Protein AF-A0A7T5UVY7-F1 (afdb_monomer)

pLDDT: mean 74.21, std 14.21, range [32.62, 92.88]

Solvent-accessible surface area (backbone atoms only — not comparable to full-atom values): 11156 Å² total; per-residue (Å²): 135,84,80,78,78,70,84,76,51,70,67,52,52,55,31,31,48,32,21,41,49,15,51,48,30,38,50,51,28,50,52,49,38,50,61,60,43,40,72,59,53,50,53,54,5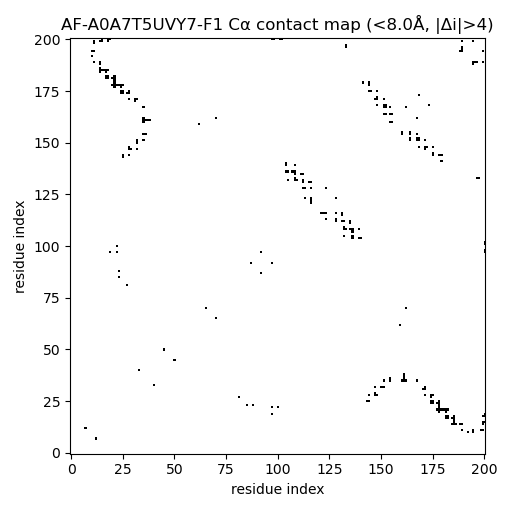0,45,68,76,50,74,72,82,88,71,88,81,76,90,67,89,67,72,78,80,74,69,51,72,66,56,52,49,49,53,48,51,50,49,51,49,51,52,49,49,51,48,52,48,43,74,75,60,56,52,69,63,56,50,48,49,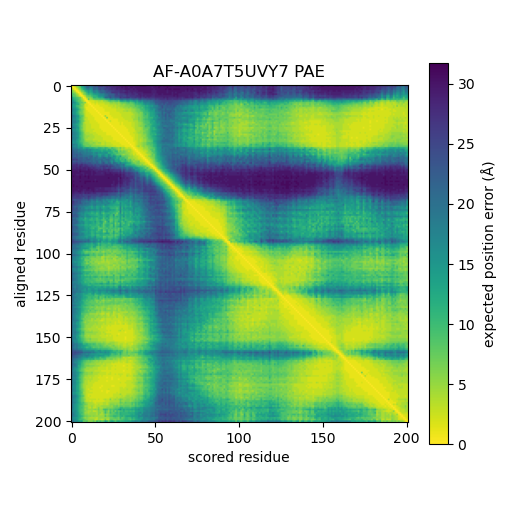55,30,48,52,45,49,51,50,14,62,64,46,34,64,56,51,39,58,74,66,72,50,82,93,38,77,70,54,50,56,50,47,28,52,52,41,36,52,49,52,55,49,50,62,39,47,52,35,35,52,51,27,59,49,46,65,75,45,94,76,60,82,57,60,53,69,57,39,38,54,54,31,47,49,33,38,52,50,18,52,50,25,39,49,50,20,56,50,45,26,63,76,69,70,49,60,74,88,74,57,73

Foldseek 3Di:
DDPPDDDDDPLLVVLQVLLLQLVLLLVLLVVLLCVFCVVVVVVVVCVVPPDDDDDDDPDPDPQPPCPPVNLVVVVVVSVVVSVVSVVCCVVPVDVVVSVVVVVVLLVVLLVCLVVVCVVVVHDDDPVVSLVSSLVSSVVVSLCSLVVSLVSLCCSVVDPRGPHDSVSSNCSSVVSSVSSVVSNVSSVVSCVVVVPRSVSHD

Secondary structure (DSSP, 8-state):
---------HHHHHHHHHHHHHHHHHHHHHHHHHHHTHHHHHHHHHHHSPPPP--------------HHHHHHHHHHHHHHHHHHHHHHHHH--HHHHHHHHHHHHHHHHHHHHHHHHHTT----HHHHHHHHHHHHHHHHHHHHHHHHHHHHHGGG-SS-SS-HHHHHHHHHHHHHHHHHHHHHHHHHHHHTT--GGG--

Nearest PDB structures (foldseek):
  7b5c-assembly1_A  TM=3.414E-01  e=2.042E+00  Mus musculus

Radius of gyration: 21.51 Å; Cα contacts (8 Å, |Δi|>4): 145; chains: 1; bounding box: 49×38×64 Å

Structure (mmCIF, N/CA/C/O backbone):
data_AF-A0A7T5UVY7-F1
#
_entry.id   AF-A0A7T5UVY7-F1
#
loop_
_atom_site.group_PDB
_atom_site.id
_atom_site.type_symbol
_atom_site.label_atom_id
_atom_site.label_alt_id
_atom_site.label_comp_id
_atom_site.label_asym_id
_atom_site.label_entity_id
_atom_site.label_seq_id
_atom_site.pdbx_PDB_ins_code
_atom_site.Cartn_x
_atom_site.Cartn_y
_atom_site.Cartn_z
_atom_site.occupancy
_atom_site.B_iso_or_equiv
_atom_site.auth_seq_id
_atom_site.auth_comp_id
_atom_site.auth_asym_id
_atom_site.auth_atom_id
_atom_site.pdbx_PDB_model_num
ATOM 1 N N . MET A 1 1 ? -29.154 13.918 10.798 1.00 33.97 1 MET A N 1
ATOM 2 C CA . MET A 1 1 ? -28.194 13.987 11.922 1.00 33.97 1 MET A CA 1
ATOM 3 C C . MET A 1 1 ? -26.867 14.456 11.357 1.00 33.97 1 MET A C 1
ATOM 5 O O . MET A 1 1 ? -26.104 13.640 10.854 1.00 33.97 1 MET A O 1
ATOM 9 N N . ASP A 1 2 ? -26.636 15.766 11.375 1.00 32.62 2 ASP A N 1
ATOM 10 C CA . ASP A 1 2 ? -25.363 16.358 10.970 1.00 32.62 2 ASP A CA 1
ATOM 11 C C . ASP A 1 2 ? -24.267 15.958 11.959 1.00 32.62 2 ASP A C 1
ATOM 13 O O . ASP A 1 2 ? -24.271 16.362 13.124 1.00 32.62 2 ASP A O 1
ATOM 17 N N . GLN A 1 3 ? -23.322 15.131 11.506 1.00 34.12 3 GLN A N 1
ATOM 18 C CA . GLN A 1 3 ? -22.078 14.917 12.234 1.00 34.12 3 GLN A CA 1
ATOM 19 C C . GLN A 1 3 ? -21.227 16.179 12.104 1.00 34.12 3 GLN A C 1
ATOM 21 O O . GLN A 1 3 ? -20.473 16.350 11.148 1.00 34.12 3 GLN A O 1
ATOM 26 N N . LYS A 1 4 ? -21.356 17.062 13.095 1.00 32.84 4 LYS A N 1
ATOM 27 C CA . LYS A 1 4 ? -20.453 18.185 13.344 1.00 32.84 4 LYS A CA 1
ATOM 28 C C . LYS A 1 4 ? -19.023 17.638 13.434 1.00 32.84 4 LYS A C 1
ATOM 30 O O . LYS A 1 4 ? -18.655 17.000 14.417 1.00 32.84 4 LYS A O 1
ATOM 35 N N . THR A 1 5 ? -18.235 17.827 12.379 1.00 41.41 5 THR A N 1
ATOM 36 C CA . THR A 1 5 ? -16.813 17.474 12.354 1.00 41.41 5 THR A CA 1
ATOM 37 C C . THR A 1 5 ? -16.083 18.361 13.357 1.00 41.41 5 THR A C 1
ATOM 39 O O . THR A 1 5 ? -15.905 19.551 13.100 1.00 41.41 5 THR A O 1
ATOM 42 N N . GLU A 1 6 ? -15.692 17.809 14.508 1.00 48.62 6 GLU A N 1
ATOM 43 C CA . GLU A 1 6 ? -14.778 18.492 15.428 1.00 48.62 6 GLU A CA 1
ATOM 44 C C . GLU A 1 6 ? -13.511 18.937 14.676 1.00 48.62 6 GLU A C 1
ATOM 46 O O . GLU A 1 6 ? -13.034 18.211 13.790 1.00 48.62 6 GLU A O 1
ATOM 51 N N . PRO A 1 7 ? -12.945 20.114 15.006 1.00 45.53 7 PRO A N 1
ATOM 52 C CA . PRO A 1 7 ? -11.684 20.550 14.431 1.00 45.53 7 PRO A CA 1
ATOM 53 C C . PRO A 1 7 ? -10.620 19.510 14.775 1.00 45.53 7 PRO A C 1
ATOM 55 O O . PRO A 1 7 ? -10.292 19.272 15.938 1.00 45.53 7 PRO A O 1
ATOM 58 N N . ARG A 1 8 ? -10.111 18.833 13.744 1.00 60.34 8 ARG A N 1
ATOM 59 C CA . ARG A 1 8 ? -9.121 17.773 13.920 1.00 60.34 8 ARG A CA 1
ATOM 60 C C . ARG A 1 8 ? -7.890 18.322 14.619 1.00 60.34 8 ARG A C 1
ATOM 62 O O . ARG A 1 8 ? -7.245 19.246 14.129 1.00 60.34 8 ARG A O 1
ATOM 69 N N . SER A 1 9 ? -7.537 17.690 15.733 1.00 73.81 9 SER A N 1
ATOM 70 C CA . SER A 1 9 ? -6.278 17.939 16.422 1.00 73.81 9 SER A CA 1
ATOM 71 C C . SER A 1 9 ? -5.105 17.787 15.450 1.00 73.81 9 SER A C 1
ATOM 73 O O . SER A 1 9 ? -5.068 16.843 14.654 1.00 73.81 9 SER A O 1
ATOM 75 N N . LYS A 1 10 ? -4.111 18.681 15.547 1.00 77.19 10 LYS A N 1
ATOM 76 C CA . LYS A 1 10 ? -2.851 18.595 14.785 1.00 77.19 10 LYS A CA 1
ATOM 77 C C . LYS A 1 10 ? -2.218 17.198 14.896 1.00 77.19 10 LYS A C 1
ATOM 79 O O . LYS A 1 10 ? -1.669 16.695 13.924 1.00 77.19 10 LYS A O 1
ATOM 84 N N . LYS A 1 11 ? -2.392 16.527 16.042 1.00 79.94 11 LYS A N 1
ATOM 85 C CA . LYS A 1 11 ? -1.955 15.143 16.299 1.00 79.94 11 LYS A CA 1
ATOM 86 C C . LYS A 1 11 ? -2.582 14.141 15.326 1.00 79.94 11 LYS A C 1
ATOM 88 O O . LYS A 1 11 ? -1.884 13.330 14.725 1.00 79.94 11 LYS A O 1
ATOM 93 N N . THR A 1 12 ? -3.896 14.237 15.132 1.00 78.75 12 THR A N 1
ATOM 94 C CA . THR A 1 12 ? -4.640 13.396 14.192 1.00 78.75 12 THR A CA 1
ATOM 95 C C . THR A 1 12 ? -4.215 13.673 12.760 1.00 78.75 12 THR A C 1
ATOM 97 O O . THR A 1 12 ? -4.131 12.732 11.987 1.00 78.75 12 THR A O 1
ATOM 100 N N . ALA A 1 13 ? -3.914 14.927 12.403 1.00 79.31 13 ALA A N 1
ATOM 101 C CA . ALA A 1 13 ? -3.428 15.280 11.068 1.00 79.31 13 ALA A CA 1
ATOM 102 C C . ALA A 1 13 ? -2.062 14.647 10.752 1.00 79.31 13 ALA A C 1
ATOM 104 O O . ALA A 1 13 ? -1.896 14.109 9.661 1.00 79.31 13 ALA A O 1
ATOM 105 N N . VAL A 1 14 ? -1.131 14.639 11.712 1.00 80.81 14 VAL A N 1
ATOM 106 C CA . VAL A 1 14 ? 0.190 14.012 11.544 1.00 80.81 14 VAL A CA 1
ATOM 107 C C . VAL A 1 14 ? 0.067 12.502 11.349 1.00 80.81 14 VAL A C 1
ATOM 109 O O . VAL A 1 14 ? 0.576 11.990 10.362 1.00 80.81 14 VAL A O 1
ATOM 112 N N . ALA A 1 15 ? -0.664 11.782 12.209 1.00 84.38 15 ALA A N 1
ATOM 113 C CA . ALA A 1 15 ? -0.852 10.332 12.038 1.00 84.38 15 ALA A CA 1
ATOM 114 C C . ALA A 1 15 ? -1.480 9.991 10.670 1.00 84.38 15 ALA A C 1
ATOM 116 O O . ALA A 1 15 ? -1.094 9.045 9.989 1.00 84.38 15 ALA A O 1
ATOM 117 N N . ASN A 1 16 ? -2.419 10.825 10.240 1.00 82.62 16 ASN A N 1
ATOM 118 C CA . ASN A 1 16 ? -3.115 10.715 8.969 1.00 82.62 16 ASN A CA 1
ATOM 119 C C . ASN A 1 16 ? -2.256 11.050 7.744 1.00 82.62 16 ASN A C 1
ATOM 121 O O . ASN A 1 16 ? -2.542 10.557 6.654 1.00 82.62 16 ASN A O 1
ATOM 125 N N . PHE A 1 17 ? -1.211 11.857 7.895 1.00 83.25 17 PHE A N 1
ATOM 126 C CA . PHE A 1 17 ? -0.240 12.086 6.830 1.00 83.25 17 PHE A CA 1
ATOM 127 C C . PHE A 1 17 ? 0.494 10.785 6.480 1.00 83.25 17 PHE A C 1
ATOM 129 O O . PHE A 1 17 ? 0.500 10.391 5.317 1.00 83.25 17 PHE A O 1
ATOM 136 N N . PHE A 1 18 ? 0.985 10.055 7.488 1.00 85.62 18 PHE A N 1
ATOM 137 C CA . PHE A 1 18 ? 1.609 8.737 7.301 1.00 85.62 18 PHE A CA 1
ATOM 138 C C . PHE A 1 18 ? 0.634 7.717 6.692 1.00 85.62 18 PHE A C 1
ATOM 140 O O . PHE A 1 18 ? 1.004 6.982 5.782 1.00 85.62 18 PHE A O 1
ATOM 147 N N . GLY A 1 19 ? -0.641 7.732 7.100 1.00 82.81 19 GLY A N 1
ATOM 148 C CA . GLY A 1 19 ? -1.676 6.920 6.445 1.00 82.81 19 GLY A CA 1
ATOM 149 C C . GLY A 1 19 ? -1.834 7.243 4.955 1.00 82.81 19 GLY A C 1
ATOM 150 O O . GLY A 1 19 ? -1.868 6.342 4.119 1.00 82.81 19 GLY A O 1
ATOM 151 N N . GLY A 1 20 ? -1.842 8.533 4.604 1.00 81.94 20 GLY A N 1
ATOM 152 C CA . GLY A 1 20 ? -1.855 9.000 3.215 1.00 81.94 20 GLY A CA 1
ATOM 153 C C . GLY A 1 20 ? -0.645 8.523 2.405 1.00 81.94 20 GLY A C 1
ATOM 154 O O . GLY A 1 20 ? -0.815 8.074 1.272 1.00 81.94 20 GLY A O 1
ATOM 155 N N . LEU A 1 21 ? 0.554 8.547 2.997 1.00 82.69 21 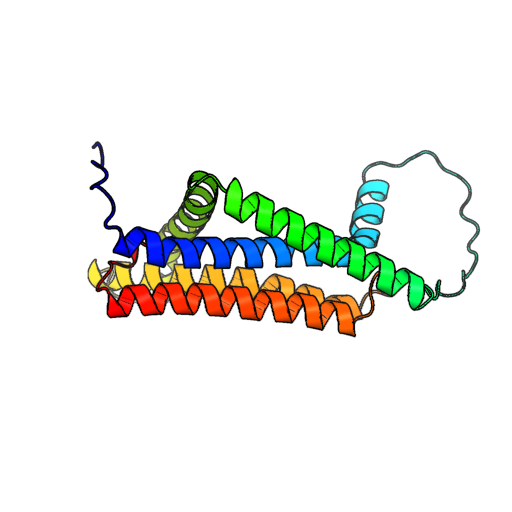LEU A N 1
ATOM 156 C CA . LEU A 1 21 ? 1.765 7.998 2.377 1.00 82.69 21 LEU A CA 1
ATOM 157 C C . LEU A 1 21 ? 1.660 6.487 2.163 1.00 82.69 21 LEU A C 1
ATOM 159 O O . LEU A 1 21 ? 2.003 6.001 1.089 1.00 82.69 21 LEU A O 1
ATOM 163 N N . GLY A 1 22 ? 1.133 5.748 3.141 1.00 85.88 22 GLY A N 1
ATOM 164 C CA . GLY A 1 22 ? 0.886 4.311 3.010 1.00 85.88 22 GLY A CA 1
ATOM 165 C C . GLY A 1 22 ? -0.007 3.986 1.810 1.00 85.88 22 GLY A C 1
ATOM 166 O O . GLY A 1 22 ? 0.336 3.114 1.006 1.00 85.88 22 GLY A O 1
ATOM 167 N N . TYR A 1 23 ? -1.100 4.738 1.631 1.00 84.62 23 TYR A N 1
ATOM 168 C CA . TYR A 1 23 ? -1.974 4.603 0.461 1.00 84.62 23 TYR A CA 1
ATOM 169 C C . TYR A 1 23 ? -1.297 4.995 -0.850 1.00 84.62 23 TYR A C 1
ATOM 171 O O . TYR A 1 23 ? -1.548 4.352 -1.864 1.00 84.62 23 TYR A O 1
ATOM 179 N N . LEU A 1 24 ? -0.450 6.025 -0.848 1.00 83.25 24 LEU A N 1
ATOM 180 C CA . LEU A 1 24 ? 0.308 6.424 -2.031 1.00 83.25 24 LEU A CA 1
ATOM 181 C C . LEU A 1 24 ? 1.251 5.308 -2.486 1.00 83.25 24 LEU A C 1
ATOM 183 O O . LEU A 1 24 ? 1.222 4.930 -3.653 1.00 83.25 24 LEU A O 1
ATOM 187 N N . PHE A 1 25 ? 2.038 4.735 -1.573 1.00 86.12 25 PHE A N 1
ATOM 188 C CA . PHE A 1 25 ? 2.909 3.610 -1.913 1.00 86.12 25 PHE A CA 1
ATOM 189 C C . PHE A 1 25 ? 2.106 2.395 -2.376 1.00 86.12 25 PHE A C 1
ATOM 191 O O . PHE A 1 25 ? 2.472 1.786 -3.373 1.00 86.12 25 PHE A O 1
ATOM 198 N N . CYS A 1 26 ? 0.968 2.105 -1.739 1.00 88.12 26 CYS A N 1
ATOM 199 C CA . CYS A 1 26 ? 0.062 1.052 -2.196 1.00 88.12 26 CYS A CA 1
ATOM 200 C C . CYS A 1 26 ? -0.446 1.316 -3.625 1.00 88.12 26 CYS A C 1
ATOM 202 O O . CYS A 1 26 ? -0.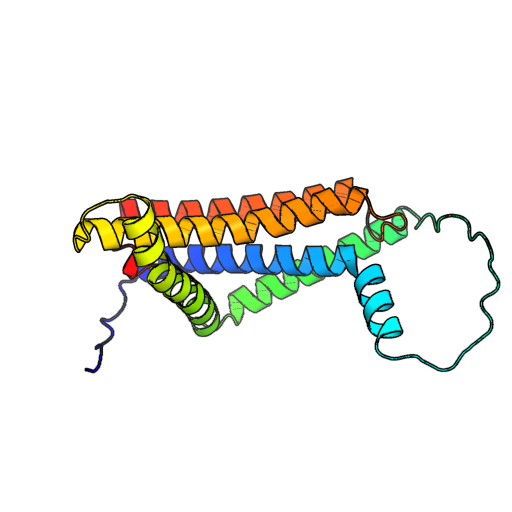403 0.430 -4.474 1.00 88.12 26 CYS A O 1
ATOM 204 N N . PHE A 1 27 ? -0.850 2.547 -3.941 1.00 85.12 27 PHE A N 1
ATOM 205 C CA . PHE A 1 27 ? -1.242 2.928 -5.299 1.00 85.12 27 PHE A CA 1
ATOM 206 C C . PHE A 1 27 ? -0.092 2.753 -6.306 1.00 85.12 27 PHE A C 1
ATOM 208 O O . PHE A 1 27 ? -0.302 2.202 -7.385 1.00 85.12 27 PHE A O 1
ATOM 215 N N . LEU A 1 28 ? 1.131 3.151 -5.942 1.00 84.44 28 LEU A N 1
ATOM 216 C CA . LEU A 1 28 ? 2.320 2.944 -6.774 1.00 84.44 28 LEU A CA 1
ATOM 217 C C . LEU A 1 28 ? 2.635 1.456 -6.984 1.00 84.44 28 LEU A C 1
ATOM 219 O O . LEU A 1 28 ? 3.089 1.097 -8.067 1.00 84.44 28 LEU A O 1
ATOM 223 N N . GLN A 1 29 ? 2.357 0.582 -6.009 1.00 89.12 29 GLN A N 1
ATOM 224 C CA . GLN A 1 29 ? 2.469 -0.870 -6.200 1.00 89.12 29 GLN A CA 1
ATOM 225 C C . GLN A 1 29 ? 1.496 -1.369 -7.272 1.00 89.12 29 GLN A C 1
ATOM 227 O O . GLN A 1 29 ? 1.886 -2.142 -8.143 1.00 89.12 29 GLN A O 1
ATOM 232 N N . TRP A 1 30 ? 0.240 -0.921 -7.236 1.00 88.06 30 TRP A N 1
ATOM 233 C CA . TRP A 1 30 ? -0.746 -1.282 -8.257 1.00 88.06 30 TRP A CA 1
ATOM 234 C C . TRP A 1 30 ? -0.355 -0.754 -9.638 1.00 88.06 30 TRP A C 1
ATOM 236 O O . TRP A 1 30 ? -0.449 -1.486 -10.620 1.00 88.06 30 TRP A O 1
ATOM 246 N N . PHE A 1 31 ? 0.156 0.476 -9.710 1.00 84.81 31 PHE A N 1
ATOM 247 C CA . PHE A 1 31 ? 0.697 1.032 -10.949 1.00 84.81 31 PHE A CA 1
ATOM 248 C C . PHE A 1 31 ? 1.877 0.206 -11.481 1.00 84.81 31 PHE A C 1
ATOM 250 O O . PHE A 1 31 ? 1.935 -0.093 -12.672 1.00 84.81 31 PHE A O 1
ATOM 257 N N . TRP A 1 32 ? 2.783 -0.219 -10.596 1.00 87.88 32 TRP A N 1
ATOM 258 C CA . TRP A 1 32 ? 3.912 -1.077 -10.954 1.00 87.88 32 TRP A CA 1
ATOM 259 C C . TRP A 1 32 ? 3.457 -2.410 -11.545 1.00 87.88 32 TRP A C 1
ATOM 261 O O . TRP A 1 32 ? 3.953 -2.820 -12.589 1.00 87.88 32 TRP A O 1
ATOM 271 N N . VAL A 1 33 ? 2.462 -3.059 -10.937 1.00 86.69 33 VAL A N 1
ATOM 272 C CA . VAL A 1 33 ? 1.895 -4.302 -11.477 1.00 86.69 33 VAL A CA 1
ATOM 273 C C . VAL A 1 33 ? 1.279 -4.081 -12.855 1.00 86.69 33 VAL A C 1
ATOM 275 O O . VAL A 1 33 ? 1.534 -4.869 -13.758 1.00 86.69 33 VAL A O 1
ATOM 278 N N . VAL A 1 34 ? 0.523 -3.002 -13.063 1.00 83.12 34 VAL A N 1
ATOM 279 C CA . VAL A 1 34 ? -0.025 -2.694 -14.395 1.00 83.12 34 VAL A CA 1
ATOM 280 C C . VAL A 1 34 ? 1.091 -2.545 -15.433 1.00 83.12 34 VAL A C 1
ATOM 282 O O . VAL A 1 34 ? 0.950 -3.054 -16.542 1.00 83.12 34 VAL A O 1
ATOM 285 N N . ALA A 1 35 ? 2.212 -1.914 -15.073 1.00 80.88 35 ALA A N 1
ATOM 286 C CA . ALA A 1 35 ? 3.368 -1.793 -15.958 1.00 80.88 35 ALA A CA 1
ATOM 287 C C . ALA A 1 35 ? 4.010 -3.157 -16.279 1.00 80.88 35 ALA A C 1
ATOM 289 O O . ALA A 1 35 ? 4.314 -3.426 -17.440 1.00 80.88 35 ALA A O 1
ATOM 290 N N . LEU A 1 36 ? 4.159 -4.042 -15.285 1.00 82.06 36 LEU A N 1
ATOM 291 C CA . LEU A 1 36 ? 4.717 -5.387 -15.487 1.00 82.06 36 LEU A CA 1
ATOM 292 C C . LEU A 1 36 ? 3.877 -6.224 -16.462 1.00 82.06 36 LEU A C 1
ATOM 294 O O . LEU A 1 36 ? 4.428 -6.907 -17.322 1.00 82.06 36 LEU A O 1
ATOM 298 N N . TYR A 1 37 ? 2.550 -6.133 -16.362 1.00 80.38 37 TYR A N 1
ATOM 299 C CA . TYR A 1 37 ? 1.608 -6.911 -17.172 1.00 80.38 37 TYR A CA 1
ATOM 300 C C . TYR A 1 37 ? 1.093 -6.153 -18.405 1.00 80.38 37 TYR A C 1
ATOM 302 O O . TYR A 1 37 ? 0.129 -6.587 -19.036 1.00 80.38 37 TYR A O 1
ATOM 310 N N . PHE A 1 38 ? 1.708 -5.027 -18.776 1.00 76.44 38 PHE A N 1
ATOM 311 C CA . PHE A 1 38 ? 1.191 -4.156 -19.832 1.00 76.44 38 PHE A CA 1
ATOM 312 C C . PHE A 1 38 ? 1.033 -4.867 -21.188 1.00 76.44 38 PHE A C 1
ATOM 314 O O . PHE A 1 38 ? 0.031 -4.655 -21.867 1.00 76.44 38 PHE A O 1
ATOM 321 N N . SER A 1 39 ? 1.954 -5.768 -21.551 1.00 66.81 39 SER A N 1
ATOM 322 C CA . SER A 1 39 ? 1.864 -6.592 -22.771 1.00 66.81 39 SER A CA 1
ATOM 323 C C . SER A 1 39 ? 0.637 -7.514 -22.774 1.00 66.81 39 SER A C 1
ATOM 325 O O . SER A 1 39 ? -0.057 -7.642 -23.785 1.00 66.81 39 SER A O 1
ATOM 327 N N . VAL A 1 40 ? 0.309 -8.104 -21.622 1.00 69.50 40 VAL A N 1
ATOM 328 C CA . VAL A 1 40 ? -0.893 -8.930 -21.435 1.00 69.50 40 VAL A CA 1
ATOM 329 C C . VAL A 1 40 ? -2.149 -8.065 -21.525 1.00 69.50 40 VAL A C 1
ATOM 331 O O . VAL A 1 40 ? -3.101 -8.426 -22.213 1.00 69.50 40 VAL A O 1
ATOM 334 N N . VAL A 1 41 ? -2.141 -6.891 -20.889 1.00 66.50 41 VAL A N 1
ATOM 335 C CA . VAL A 1 41 ? -3.261 -5.939 -20.940 1.00 66.50 41 VAL A CA 1
ATOM 336 C C . VAL A 1 41 ? -3.531 -5.483 -22.378 1.00 66.50 41 VAL A C 1
ATOM 338 O O . VAL A 1 41 ? -4.684 -5.486 -22.801 1.00 66.50 41 VAL A O 1
ATOM 341 N N . GLN A 1 42 ? -2.492 -5.160 -23.156 1.00 64.19 42 GLN A N 1
ATOM 342 C CA . GLN A 1 42 ? -2.633 -4.820 -24.577 1.00 6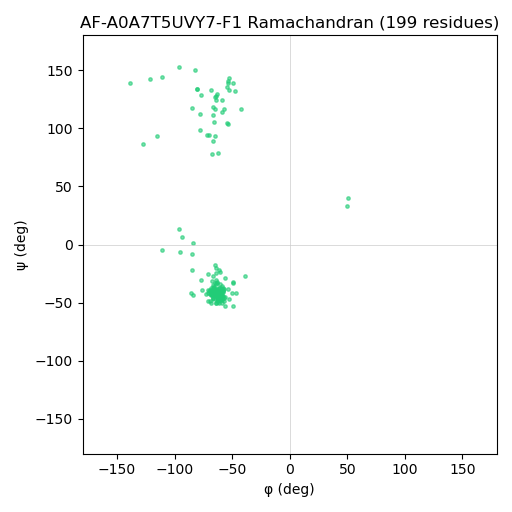4.19 42 GLN A CA 1
ATOM 343 C C . GLN A 1 42 ? -3.224 -5.975 -25.391 1.00 64.19 42 GLN A C 1
ATOM 345 O O . GLN A 1 42 ? -4.137 -5.754 -26.183 1.00 64.19 42 GLN A O 1
ATOM 350 N N . SER A 1 43 ? -2.756 -7.202 -25.158 1.00 62.44 43 SER A N 1
ATOM 351 C CA . SER A 1 43 ? -3.238 -8.392 -25.871 1.00 62.44 43 SER A CA 1
ATOM 352 C C . SER A 1 43 ? -4.722 -8.669 -25.599 1.00 62.44 43 SER A C 1
ATOM 354 O O . SER A 1 43 ? -5.473 -8.986 -26.517 1.00 62.44 43 SER A O 1
ATOM 356 N N . VAL A 1 44 ? -5.180 -8.476 -24.357 1.00 64.56 44 VAL A N 1
ATOM 357 C CA . VAL A 1 44 ? -6.601 -8.610 -23.990 1.00 64.56 44 VAL A CA 1
ATOM 358 C C . VAL A 1 44 ? -7.448 -7.495 -24.610 1.00 64.56 44 VAL A C 1
ATOM 360 O O . VAL A 1 44 ? -8.551 -7.757 -25.082 1.00 64.56 44 VAL A O 1
ATOM 363 N N . ILE A 1 45 ? -6.948 -6.258 -24.653 1.00 60.78 45 ILE A N 1
ATOM 364 C CA . ILE A 1 45 ? -7.667 -5.137 -25.278 1.00 60.78 45 ILE A CA 1
ATOM 365 C C . ILE A 1 45 ? -7.822 -5.361 -26.788 1.00 60.78 45 ILE A C 1
ATOM 367 O O . ILE A 1 45 ? -8.914 -5.161 -27.315 1.00 60.78 45 ILE A O 1
ATOM 371 N N . LEU A 1 46 ? -6.771 -5.825 -27.470 1.00 59.62 46 LEU A N 1
ATOM 372 C CA . LEU A 1 46 ? -6.810 -6.142 -28.903 1.00 59.62 46 LEU A CA 1
ATOM 373 C C . LEU A 1 46 ? -7.707 -7.349 -29.215 1.00 59.62 46 LEU A C 1
ATOM 375 O O . LEU A 1 46 ? -8.343 -7.382 -30.262 1.00 59.62 46 LEU A O 1
ATOM 379 N N . PHE A 1 47 ? -7.819 -8.310 -28.296 1.00 60.69 47 PHE A N 1
ATOM 380 C CA . PHE A 1 47 ? -8.777 -9.411 -28.416 1.00 60.69 47 PHE A CA 1
ATOM 381 C C . PHE A 1 47 ? -10.238 -8.935 -28.314 1.00 60.69 47 PHE A C 1
ATOM 383 O O . PHE A 1 47 ? -11.118 -9.472 -28.982 1.00 60.69 47 PHE A O 1
ATOM 390 N N . VAL A 1 48 ? -10.508 -7.914 -27.494 1.00 64.56 48 VAL A N 1
ATOM 391 C CA . VAL A 1 48 ? -11.860 -7.357 -27.295 1.00 64.56 48 VAL A CA 1
ATOM 392 C C . VAL A 1 48 ? -12.224 -6.309 -28.361 1.00 64.56 48 VAL A C 1
ATOM 394 O O . VAL A 1 48 ? -13.406 -6.088 -28.620 1.00 64.56 48 VAL A O 1
ATOM 397 N N . ALA A 1 49 ? -11.236 -5.697 -29.018 1.00 55.69 49 ALA A N 1
ATOM 398 C CA . ALA A 1 49 ? -11.411 -4.769 -30.133 1.00 55.69 49 ALA A CA 1
ATOM 399 C C . ALA A 1 49 ? -10.541 -5.207 -31.327 1.00 55.69 49 ALA A C 1
ATOM 401 O O . ALA A 1 49 ? -9.410 -4.731 -31.458 1.00 55.69 49 ALA A O 1
ATOM 402 N N . PRO A 1 50 ? -11.042 -6.105 -32.200 1.00 55.81 50 PRO A N 1
ATOM 403 C CA . PRO A 1 50 ? -10.267 -6.602 -33.327 1.00 55.81 50 PRO A CA 1
ATOM 404 C C . PRO A 1 50 ? -9.972 -5.455 -34.295 1.00 55.81 50 PRO A C 1
ATOM 406 O O . PRO A 1 50 ? -10.881 -4.874 -34.890 1.00 55.81 50 PRO A O 1
ATOM 409 N N . THR A 1 51 ? -8.696 -5.129 -34.467 1.00 57.78 51 THR A N 1
ATOM 410 C CA . THR A 1 51 ? -8.243 -4.356 -35.630 1.00 57.78 51 THR A CA 1
ATOM 411 C C . THR A 1 51 ? -8.106 -5.328 -36.798 1.00 57.78 51 THR A C 1
ATOM 413 O O . THR A 1 51 ? -7.573 -6.418 -36.612 1.00 57.78 51 THR A O 1
ATOM 416 N N . ALA A 1 52 ? -8.628 -4.950 -37.968 1.00 52.03 52 ALA A N 1
ATOM 417 C CA . ALA A 1 52 ? -8.712 -5.801 -39.154 1.00 52.03 52 ALA A CA 1
ATOM 418 C C . ALA A 1 52 ? -7.380 -6.493 -39.504 1.00 52.03 52 ALA A C 1
ATOM 420 O O . ALA A 1 52 ? -6.311 -5.884 -39.430 1.00 52.03 52 ALA A O 1
ATOM 421 N N . ASP A 1 53 ? -7.501 -7.764 -39.888 1.00 50.59 53 ASP A N 1
ATOM 422 C CA . ASP A 1 53 ? -6.429 -8.728 -40.119 1.00 50.59 53 ASP A CA 1
ATOM 423 C C . ASP A 1 53 ? -5.274 -8.194 -40.978 1.00 50.59 53 ASP A C 1
ATOM 425 O O . ASP A 1 53 ? -5.456 -7.684 -42.084 1.00 50.59 53 ASP A O 1
ATOM 429 N N . SER A 1 54 ? -4.050 -8.412 -40.502 1.00 46.34 54 SER A N 1
ATOM 430 C CA . SER A 1 54 ? -2.875 -8.569 -41.360 1.00 46.34 54 SER A CA 1
ATOM 431 C C . SER A 1 54 ? -2.264 -9.944 -41.076 1.00 46.34 54 SER A C 1
ATOM 433 O O . SER A 1 54 ? -2.314 -10.388 -39.927 1.00 46.34 54 SER A O 1
ATOM 435 N N . PRO A 1 55 ? -1.739 -10.656 -42.091 1.00 50.50 55 PRO A N 1
ATOM 436 C CA . PRO A 1 55 ? -1.426 -12.076 -41.971 1.00 50.50 55 PRO A CA 1
ATOM 437 C C . PRO A 1 55 ? -0.330 -12.300 -40.930 1.00 50.50 55 PRO A C 1
ATOM 439 O O . PRO A 1 55 ? 0.753 -11.723 -41.022 1.00 50.50 55 PRO A O 1
ATOM 442 N N . VAL A 1 56 ? -0.617 -13.144 -39.941 1.00 47.56 56 VAL A N 1
ATOM 443 C CA . VAL A 1 56 ? 0.348 -13.551 -38.919 1.00 47.56 56 VAL A CA 1
ATOM 444 C C . VAL A 1 56 ? 1.269 -14.600 -39.536 1.00 47.56 56 VAL A C 1
ATOM 446 O O . VAL A 1 56 ? 0.926 -15.779 -39.613 1.00 47.56 56 VAL A O 1
ATOM 449 N N . GLU A 1 57 ? 2.451 -14.181 -39.983 1.00 40.88 57 GLU A N 1
ATOM 450 C CA . GLU A 1 57 ? 3.564 -15.114 -40.121 1.00 40.88 57 GLU A CA 1
ATOM 451 C C . GLU A 1 57 ? 3.974 -15.572 -38.718 1.00 40.88 57 GLU A C 1
ATOM 453 O O . GLU A 1 57 ? 4.392 -14.772 -37.878 1.00 40.88 57 GLU A O 1
ATOM 458 N N . HIS A 1 58 ? 3.858 -16.874 -38.455 1.00 44.19 58 HIS A N 1
ATOM 459 C CA . HIS A 1 58 ? 4.501 -17.516 -37.313 1.00 44.19 58 HIS A CA 1
ATOM 460 C C . HIS A 1 58 ? 6.018 -17.506 -37.525 1.00 44.19 58 HIS A C 1
ATOM 462 O O . HIS A 1 58 ? 6.622 -18.504 -37.910 1.00 44.19 58 HIS A O 1
ATOM 468 N N . SER A 1 59 ? 6.638 -16.355 -37.282 1.00 36.25 59 SER A N 1
ATOM 469 C CA . SER A 1 59 ? 8.071 -16.275 -37.054 1.00 36.25 59 SER A CA 1
ATOM 470 C C . SER A 1 59 ? 8.309 -16.555 -35.578 1.00 36.25 59 SER A C 1
ATOM 472 O O . SER A 1 59 ? 7.813 -15.834 -34.709 1.00 36.25 59 SER A O 1
ATOM 474 N N . THR A 1 60 ? 9.041 -17.628 -35.287 1.00 47.41 60 THR A N 1
ATOM 475 C CA . THR A 1 60 ? 9.650 -17.889 -33.982 1.00 47.41 60 THR A CA 1
ATOM 476 C C . THR A 1 60 ? 10.649 -16.762 -33.719 1.00 47.41 60 THR A C 1
ATOM 478 O O . THR A 1 60 ? 11.843 -16.894 -33.980 1.00 47.41 60 THR A O 1
ATOM 481 N N . ALA A 1 61 ? 10.146 -15.598 -33.306 1.00 40.94 61 ALA A N 1
ATOM 482 C CA . ALA A 1 61 ? 10.980 -14.448 -33.027 1.00 40.94 61 ALA A CA 1
ATOM 483 C C . ALA A 1 61 ? 11.907 -14.823 -31.860 1.00 40.94 61 ALA A C 1
ATOM 485 O O . ALA A 1 61 ? 11.418 -15.336 -30.846 1.00 40.94 61 ALA A O 1
ATOM 486 N N . PRO A 1 62 ? 13.228 -14.604 -31.985 1.00 44.53 62 PRO A N 1
ATOM 487 C CA . PRO A 1 62 ? 14.121 -14.759 -30.850 1.00 44.53 62 PRO A CA 1
ATOM 488 C C . PRO A 1 62 ? 13.579 -13.877 -29.730 1.00 44.53 62 PRO A C 1
ATOM 490 O O . PRO A 1 62 ? 13.153 -12.750 -29.999 1.00 44.53 62 PRO A O 1
ATOM 493 N N . ALA A 1 63 ? 13.546 -14.409 -28.503 1.00 47.03 63 ALA A N 1
ATOM 494 C CA . ALA A 1 63 ? 13.220 -13.629 -27.319 1.00 47.03 63 ALA A CA 1
ATOM 495 C C . ALA A 1 63 ? 13.951 -12.294 -27.448 1.00 47.03 63 ALA A C 1
ATOM 497 O O . ALA A 1 63 ? 15.172 -12.276 -27.604 1.00 47.03 63 ALA A O 1
ATOM 498 N N . LEU A 1 64 ? 13.188 -11.202 -27.527 1.00 41.09 64 LEU A N 1
ATOM 499 C CA . LEU A 1 64 ? 13.745 -9.875 -27.706 1.00 41.09 64 LEU A CA 1
ATOM 500 C C . LEU A 1 64 ? 14.519 -9.585 -26.418 1.00 41.09 64 LEU A C 1
ATOM 502 O O . LEU A 1 64 ? 13.943 -9.124 -25.434 1.00 41.09 64 LEU A O 1
ATOM 506 N N . GLU A 1 65 ? 15.799 -9.955 -26.382 1.00 45.62 65 GLU A N 1
ATOM 507 C CA . GLU A 1 65 ? 16.698 -9.628 -25.290 1.00 45.62 65 GLU A CA 1
ATOM 508 C C . GLU A 1 65 ? 16.834 -8.114 -25.312 1.00 45.62 65 GLU A C 1
ATOM 510 O O . GLU A 1 65 ? 17.614 -7.542 -26.072 1.00 45.62 65 GLU A O 1
ATOM 515 N N . ILE A 1 66 ? 15.986 -7.450 -24.528 1.00 52.03 66 ILE A N 1
ATOM 516 C CA . ILE A 1 66 ? 16.061 -6.014 -24.328 1.00 52.03 66 ILE A CA 1
ATOM 517 C C . ILE 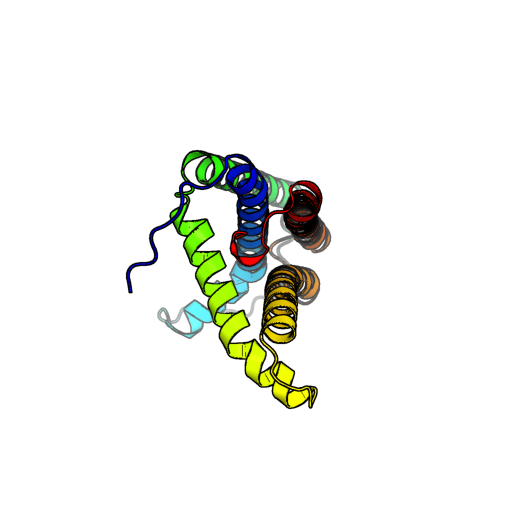A 1 66 ? 17.476 -5.755 -23.801 1.00 52.03 66 ILE A C 1
ATOM 519 O O . ILE A 1 66 ? 17.803 -6.243 -22.713 1.00 52.03 66 ILE A O 1
ATOM 523 N N . PRO A 1 67 ? 18.325 -5.010 -24.535 1.00 60.22 67 PRO A N 1
ATOM 524 C CA . PRO A 1 67 ? 19.683 -4.745 -24.092 1.00 60.22 67 PRO A CA 1
ATOM 525 C C . PRO A 1 67 ? 19.647 -4.162 -22.681 1.00 60.22 67 PRO A C 1
ATOM 527 O O . PRO A 1 67 ? 18.779 -3.338 -22.374 1.00 60.22 67 PRO A O 1
ATOM 530 N N . SER A 1 68 ? 20.583 -4.561 -21.818 1.00 62.53 68 SER A N 1
ATOM 531 C CA . SER A 1 68 ? 20.624 -4.130 -20.410 1.00 62.53 68 SER A CA 1
ATOM 532 C C . SER A 1 68 ? 20.487 -2.606 -20.255 1.00 62.53 68 SER A C 1
ATOM 534 O O . SER A 1 68 ? 19.816 -2.126 -19.342 1.00 62.53 68 SER A O 1
ATOM 536 N N . THR A 1 69 ? 21.005 -1.841 -21.216 1.00 61.38 69 THR A N 1
ATOM 537 C CA . THR A 1 69 ? 20.850 -0.387 -21.331 1.00 61.38 69 THR A CA 1
ATOM 538 C C . THR A 1 69 ? 19.397 0.075 -21.488 1.00 61.38 69 THR A C 1
ATOM 540 O O . THR A 1 69 ? 18.981 1.007 -20.807 1.00 61.38 69 THR A O 1
ATOM 543 N N . VAL A 1 70 ? 18.594 -0.573 -22.335 1.00 61.22 70 VAL A N 1
ATOM 544 C CA . VAL A 1 70 ? 17.180 -0.216 -22.555 1.00 61.22 70 VAL A CA 1
ATOM 545 C C . VAL A 1 70 ? 16.344 -0.551 -21.320 1.00 61.22 70 VAL A C 1
ATOM 547 O O . VAL A 1 70 ? 15.516 0.258 -20.905 1.00 61.22 70 VAL A O 1
ATOM 550 N N . SER A 1 71 ? 16.623 -1.679 -20.657 1.00 56.53 71 SER A N 1
ATOM 551 C CA . SER A 1 71 ? 15.975 -2.013 -19.381 1.00 56.53 71 SER A CA 1
ATOM 552 C C . SER A 1 71 ? 16.307 -0.997 -18.276 1.00 56.53 71 SER A C 1
ATOM 554 O O . SER A 1 71 ? 15.421 -0.593 -17.522 1.00 56.53 71 SER A O 1
ATOM 556 N N . MET A 1 72 ? 17.55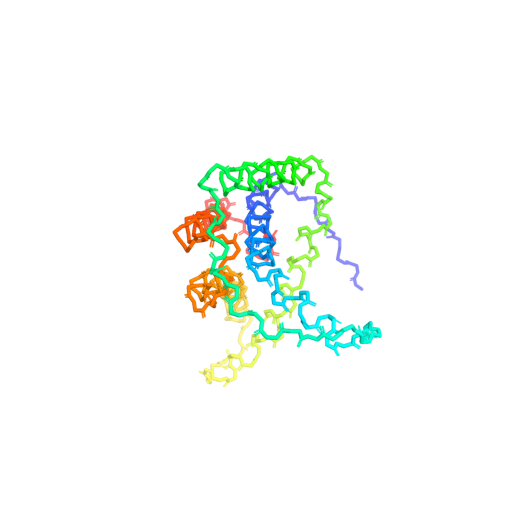0 -0.497 -18.234 1.00 59.62 72 MET A N 1
ATOM 557 C CA . MET A 1 72 ? 17.959 0.583 -17.330 1.00 59.62 72 MET A CA 1
ATOM 558 C C . MET A 1 72 ? 17.256 1.903 -17.645 1.00 59.62 72 MET A C 1
ATOM 560 O O . MET A 1 72 ? 16.875 2.617 -16.721 1.00 59.62 72 MET A O 1
ATOM 564 N N . ILE A 1 73 ? 17.043 2.224 -18.923 1.00 69.56 73 ILE A N 1
ATOM 565 C CA . ILE A 1 73 ? 16.316 3.431 -19.333 1.00 69.56 73 ILE A CA 1
ATOM 566 C C . ILE A 1 73 ? 14.843 3.340 -18.917 1.00 69.56 73 ILE A C 1
ATOM 568 O O . ILE A 1 73 ? 14.324 4.282 -18.325 1.00 69.56 73 ILE A O 1
ATOM 572 N N . ILE A 1 74 ? 14.178 2.205 -19.153 1.00 67.88 74 ILE A N 1
ATOM 573 C CA . ILE A 1 74 ? 12.784 1.985 -18.728 1.00 67.88 74 ILE A CA 1
ATOM 574 C C . ILE A 1 74 ? 12.670 2.069 -17.202 1.00 67.88 74 ILE A C 1
ATOM 576 O O . ILE A 1 74 ? 11.752 2.711 -16.685 1.00 67.88 74 ILE A O 1
ATOM 580 N N . LEU A 1 75 ? 13.621 1.480 -16.470 1.00 65.56 75 LEU A N 1
ATOM 581 C CA . LEU A 1 75 ? 13.690 1.591 -15.016 1.00 65.56 75 LEU A CA 1
ATOM 582 C C . LEU A 1 75 ? 13.872 3.047 -14.575 1.00 65.56 75 LEU A C 1
ATOM 584 O O . LEU A 1 75 ? 13.132 3.514 -13.713 1.00 65.56 75 LEU A O 1
ATOM 588 N N . ALA A 1 76 ? 14.807 3.780 -15.180 1.00 70.69 76 ALA A N 1
ATOM 589 C CA . ALA A 1 76 ? 15.053 5.183 -14.869 1.00 70.69 76 ALA A CA 1
ATOM 590 C C . ALA A 1 76 ? 13.806 6.039 -15.125 1.00 70.69 76 ALA A C 1
ATOM 592 O O . ALA A 1 76 ? 13.416 6.820 -14.260 1.00 70.69 76 ALA A O 1
ATOM 593 N N . ILE A 1 77 ? 13.127 5.840 -16.258 1.00 74.81 77 ILE A N 1
ATOM 594 C CA . ILE A 1 77 ? 11.867 6.520 -16.577 1.00 74.81 77 ILE A CA 1
ATOM 595 C C . ILE A 1 77 ? 10.796 6.162 -15.548 1.00 74.81 77 ILE A C 1
ATOM 597 O O . ILE A 1 77 ? 10.126 7.054 -15.038 1.00 74.81 77 ILE A O 1
ATOM 601 N N . THR A 1 78 ? 10.655 4.884 -15.195 1.00 70.50 78 THR A N 1
ATOM 602 C CA . THR A 1 78 ? 9.654 4.452 -14.212 1.00 70.50 78 THR A CA 1
ATOM 603 C C . THR A 1 78 ? 9.924 5.069 -12.844 1.00 70.50 78 THR A C 1
ATOM 605 O O . THR A 1 78 ? 9.003 5.597 -12.227 1.00 70.50 78 THR A O 1
ATOM 608 N N . ILE A 1 79 ? 11.180 5.087 -12.393 1.00 73.56 79 ILE A N 1
ATOM 609 C CA . ILE A 1 79 ? 11.580 5.743 -11.144 1.00 73.56 79 ILE A CA 1
ATOM 610 C C . ILE A 1 79 ? 11.262 7.238 -11.211 1.00 73.56 79 ILE A C 1
ATOM 612 O O . ILE A 1 79 ? 10.657 7.768 -10.284 1.00 73.56 79 ILE A O 1
ATOM 616 N N . VAL A 1 80 ? 11.603 7.918 -12.308 1.00 76.38 80 VAL A N 1
ATOM 617 C CA . VAL A 1 80 ? 11.301 9.345 -12.492 1.00 76.38 80 VAL A CA 1
ATOM 618 C C . VAL A 1 80 ? 9.794 9.596 -12.453 1.00 76.38 80 VAL A C 1
ATOM 620 O O . VAL A 1 80 ? 9.350 10.490 -11.736 1.00 76.38 80 VAL A O 1
ATOM 623 N N . VAL A 1 81 ? 8.987 8.785 -13.141 1.00 76.06 81 VAL A N 1
ATOM 624 C CA . VAL A 1 81 ? 7.520 8.880 -13.108 1.00 76.06 81 VAL A CA 1
ATOM 625 C C . VAL A 1 81 ? 6.995 8.633 -11.695 1.00 76.06 81 VAL A C 1
ATOM 627 O O . VAL A 1 81 ? 6.180 9.413 -11.214 1.00 76.06 81 VAL A O 1
ATOM 630 N N . MET A 1 82 ? 7.491 7.615 -10.989 1.00 72.81 82 MET A N 1
ATOM 631 C CA . MET A 1 82 ? 7.116 7.347 -9.598 1.00 72.81 82 MET A CA 1
ATOM 632 C C . MET A 1 82 ? 7.470 8.514 -8.678 1.00 72.81 82 MET A C 1
ATOM 634 O O . MET A 1 82 ? 6.661 8.880 -7.827 1.00 72.81 82 MET A O 1
ATOM 638 N N . VAL A 1 83 ? 8.636 9.133 -8.859 1.00 75.44 83 VAL A N 1
ATOM 639 C CA . VAL A 1 83 ? 9.068 10.311 -8.096 1.00 75.44 83 VAL A CA 1
ATOM 640 C C . VAL A 1 83 ? 8.182 11.513 -8.412 1.00 75.44 83 VAL A C 1
ATOM 642 O O . VAL A 1 83 ? 7.705 12.164 -7.487 1.00 75.44 83 VAL A O 1
ATOM 645 N N . ILE A 1 84 ? 7.887 11.782 -9.687 1.00 77.75 84 ILE A N 1
ATOM 646 C CA . ILE A 1 84 ? 6.998 12.878 -10.097 1.00 77.75 84 ILE A CA 1
ATOM 647 C C . ILE A 1 84 ? 5.591 12.659 -9.545 1.00 77.75 84 ILE A C 1
ATOM 649 O O . ILE A 1 84 ? 5.023 13.585 -8.976 1.00 77.75 84 ILE A O 1
ATOM 653 N N . VAL A 1 85 ? 5.039 11.449 -9.653 1.00 71.81 85 VAL A N 1
ATOM 654 C CA . VAL A 1 85 ? 3.732 11.102 -9.077 1.00 71.81 85 VAL A CA 1
ATOM 655 C C . VAL A 1 85 ? 3.773 11.257 -7.563 1.00 71.81 85 VAL A C 1
ATOM 657 O O . VAL A 1 85 ? 2.850 11.828 -6.995 1.00 71.81 85 VAL A O 1
ATOM 660 N N . THR A 1 86 ? 4.849 10.831 -6.905 1.00 69.81 86 THR A N 1
ATOM 661 C CA . THR A 1 86 ? 5.009 10.996 -5.458 1.00 69.81 86 THR A CA 1
ATOM 662 C C . THR A 1 86 ? 5.011 12.471 -5.076 1.00 69.81 86 THR A C 1
ATOM 664 O O . THR A 1 86 ? 4.229 12.866 -4.223 1.00 69.81 86 THR A O 1
ATOM 667 N N . ILE A 1 87 ? 5.814 13.308 -5.735 1.00 73.62 87 ILE A N 1
ATOM 668 C CA . ILE A 1 87 ? 5.883 14.755 -5.485 1.00 73.62 87 ILE A CA 1
ATOM 669 C C . ILE A 1 87 ? 4.543 15.425 -5.806 1.00 73.62 87 ILE A C 1
ATOM 671 O O . ILE A 1 87 ? 4.038 16.214 -5.012 1.00 73.62 87 ILE A O 1
ATOM 675 N N . TYR A 1 88 ? 3.931 15.083 -6.939 1.00 70.62 88 TYR A N 1
ATOM 676 C CA . TYR A 1 88 ? 2.630 15.597 -7.348 1.00 70.62 88 TYR A CA 1
ATOM 677 C C . TYR A 1 88 ? 1.560 15.242 -6.323 1.00 70.62 88 TYR A C 1
ATOM 679 O O . TYR A 1 88 ? 0.800 16.107 -5.910 1.00 70.62 88 TYR A O 1
ATOM 687 N N . VAL A 1 89 ? 1.519 13.998 -5.855 1.00 65.25 89 VAL A N 1
ATOM 688 C CA . VAL A 1 89 ? 0.599 13.578 -4.802 1.00 65.25 89 VAL A CA 1
ATOM 689 C C . VAL A 1 89 ? 0.959 14.272 -3.482 1.00 65.25 89 VAL A C 1
ATOM 691 O O . VAL A 1 89 ? 0.075 14.798 -2.829 1.00 65.25 89 VAL A O 1
ATOM 694 N N . LEU A 1 90 ? 2.222 14.401 -3.088 1.00 66.31 90 LEU A N 1
ATOM 695 C CA . LEU A 1 90 ? 2.588 15.123 -1.862 1.00 66.31 90 LEU A CA 1
ATOM 696 C C . LEU A 1 90 ? 2.140 16.595 -1.875 1.00 66.31 90 LEU A C 1
ATOM 698 O O . LEU A 1 90 ? 1.703 17.108 -0.848 1.00 66.31 90 LEU A O 1
ATOM 702 N N . ILE A 1 91 ? 2.220 17.261 -3.030 1.00 65.69 91 ILE A N 1
ATOM 703 C CA . ILE A 1 91 ? 1.861 18.677 -3.190 1.00 65.69 91 ILE A CA 1
ATOM 704 C C . ILE A 1 91 ? 0.354 18.857 -3.406 1.00 65.69 91 ILE A C 1
ATOM 706 O O . ILE A 1 91 ? -0.252 19.777 -2.858 1.00 65.69 91 ILE A O 1
ATOM 710 N N . LYS A 1 92 ? -0.252 18.007 -4.239 1.00 56.59 92 LYS A N 1
ATOM 711 C CA . LYS A 1 92 ? -1.622 18.162 -4.732 1.00 56.59 92 LYS A CA 1
ATOM 712 C C . LYS A 1 92 ? -2.608 17.142 -4.206 1.00 56.59 92 LYS A C 1
ATOM 714 O O . LYS A 1 92 ? -3.773 17.324 -4.542 1.00 56.59 92 LYS A O 1
ATOM 719 N N . MET A 1 93 ? -2.221 16.120 -3.428 1.00 57.16 93 MET A N 1
ATOM 720 C CA . MET A 1 93 ? -3.173 15.166 -2.844 1.00 57.16 93 MET A CA 1
ATOM 721 C C . MET A 1 93 ? -4.200 15.996 -2.088 1.00 57.16 93 MET A C 1
ATOM 723 O O . MET A 1 93 ? -3.921 16.500 -0.994 1.00 57.16 93 MET A O 1
ATOM 727 N N . PRO A 1 94 ? -5.413 16.153 -2.644 1.00 56.91 94 PRO A N 1
ATOM 728 C CA . PRO A 1 94 ? -6.470 16.722 -1.868 1.00 56.91 94 PRO A CA 1
ATOM 729 C C . PRO A 1 94 ? -6.648 15.679 -0.784 1.00 56.91 94 PRO A C 1
ATOM 731 O O . PRO A 1 94 ? -6.836 14.495 -1.072 1.00 56.91 94 PRO A O 1
ATOM 734 N N . ILE A 1 95 ? -6.617 16.109 0.465 1.00 59.50 95 ILE A N 1
ATOM 735 C CA . ILE A 1 95 ? -7.042 15.312 1.614 1.00 59.50 95 ILE A CA 1
ATOM 736 C C . ILE A 1 95 ? -8.304 14.461 1.289 1.00 59.50 95 ILE A C 1
ATOM 738 O O . ILE A 1 95 ? -8.495 13.389 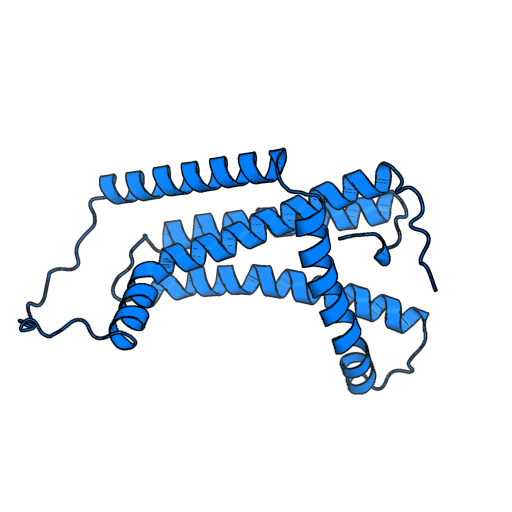1.854 1.00 59.50 95 ILE A O 1
ATOM 742 N N . GLY A 1 96 ? -9.144 14.906 0.345 1.00 59.91 96 GLY A N 1
ATOM 743 C CA . GLY A 1 96 ? -10.243 14.158 -0.270 1.00 59.91 96 GLY A CA 1
ATOM 744 C C . GLY A 1 96 ? -9.925 12.757 -0.823 1.00 59.91 96 GLY A C 1
ATOM 745 O O . GLY A 1 96 ? -10.731 11.867 -0.583 1.00 59.91 96 GLY A O 1
ATOM 746 N N . ILE A 1 97 ? -8.794 12.512 -1.499 1.00 64.19 97 ILE A N 1
ATOM 747 C CA . ILE A 1 97 ? -8.481 11.177 -2.060 1.00 64.19 97 ILE A CA 1
ATOM 748 C C . ILE A 1 97 ? -8.156 10.195 -0.933 1.00 64.19 97 ILE A C 1
ATOM 750 O O . ILE A 1 97 ? -8.772 9.138 -0.850 1.00 64.19 97 ILE A O 1
ATOM 754 N N . ALA A 1 98 ? -7.280 10.580 0.001 1.00 64.81 98 ALA A N 1
ATOM 755 C CA . ALA A 1 98 ? -7.002 9.771 1.190 1.00 64.81 98 ALA A CA 1
ATOM 756 C C . ALA A 1 98 ? -8.279 9.510 2.014 1.00 64.81 98 ALA A C 1
ATOM 758 O O . ALA A 1 98 ? -8.518 8.392 2.472 1.00 64.81 98 ALA A O 1
ATOM 759 N N . LYS A 1 99 ? -9.157 10.519 2.139 1.00 66.31 99 LYS A N 1
ATOM 760 C CA . LYS A 1 99 ? -10.484 10.369 2.758 1.00 66.31 99 LYS A CA 1
ATOM 761 C C . LYS A 1 99 ? -11.368 9.373 2.013 1.00 66.31 99 LYS A C 1
ATOM 763 O O . LYS A 1 99 ? -12.044 8.589 2.670 1.00 66.31 99 LYS A O 1
ATOM 768 N N . ALA A 1 100 ? -11.406 9.427 0.684 1.00 73.00 100 ALA A N 1
ATOM 769 C CA . ALA A 1 100 ? -12.241 8.555 -0.135 1.00 73.00 100 ALA A CA 1
ATOM 770 C C . ALA A 1 100 ? -11.776 7.098 -0.041 1.00 73.00 100 ALA A C 1
ATOM 772 O O . ALA A 1 100 ? -12.594 6.224 0.244 1.00 73.00 100 ALA A O 1
ATOM 773 N N . SER A 1 101 ? -10.468 6.857 -0.169 1.00 69.88 101 SER A N 1
ATOM 774 C CA . SER A 1 101 ? -9.872 5.526 -0.017 1.00 69.88 101 SER A CA 1
ATOM 775 C C . SER A 1 101 ? -10.155 4.946 1.365 1.00 69.88 101 SER A C 1
ATOM 777 O O . SER A 1 101 ? -10.643 3.823 1.476 1.00 69.88 101 SER A O 1
ATOM 779 N N . ASN A 1 102 ? -9.967 5.732 2.428 1.00 74.62 102 ASN A N 1
ATOM 780 C CA . ASN A 1 102 ? -10.306 5.264 3.766 1.00 74.62 102 ASN A CA 1
ATOM 781 C C . ASN A 1 102 ? -11.808 5.060 3.966 1.00 74.62 102 ASN A C 1
ATOM 783 O O . ASN A 1 102 ? -12.210 4.096 4.604 1.00 74.62 102 ASN A O 1
ATOM 787 N N . LYS A 1 103 ? -12.663 5.922 3.408 1.00 79.38 103 LYS A N 1
ATOM 788 C CA . LYS A 1 103 ? -14.115 5.720 3.475 1.00 79.38 103 LYS A CA 1
ATOM 789 C C . LYS A 1 103 ? -14.504 4.389 2.833 1.00 79.38 103 LYS A C 1
ATOM 791 O O . LYS A 1 103 ? -15.330 3.684 3.404 1.00 79.38 103 LYS A O 1
ATOM 796 N N . ALA A 1 104 ? -13.889 4.029 1.707 1.00 82.69 104 ALA A N 1
ATOM 797 C CA . ALA A 1 104 ? -14.104 2.741 1.059 1.00 82.69 104 ALA A CA 1
ATOM 798 C C . ALA A 1 104 ? -13.644 1.571 1.948 1.00 82.69 104 ALA A C 1
ATOM 800 O O . ALA A 1 104 ? -14.426 0.652 2.188 1.00 82.69 104 ALA A O 1
ATOM 801 N N . VAL A 1 105 ? -12.432 1.638 2.514 1.00 82.12 105 VAL A N 1
ATOM 802 C CA . VAL A 1 105 ? -11.902 0.608 3.432 1.00 82.12 105 VAL A CA 1
ATOM 803 C C . VAL A 1 105 ? -12.772 0.473 4.684 1.00 82.12 105 VAL A C 1
ATOM 805 O O . VAL A 1 105 ? -13.131 -0.634 5.079 1.00 82.12 105 VAL A O 1
ATOM 808 N N . HIS A 1 106 ? -13.169 1.590 5.286 1.00 83.44 106 HIS A N 1
ATOM 809 C CA . HIS A 1 106 ? -14.011 1.625 6.475 1.00 83.44 106 HIS A CA 1
ATOM 810 C C . HIS A 1 106 ? -15.417 1.083 6.190 1.00 83.44 106 HIS A C 1
ATOM 812 O O . HIS A 1 106 ? -15.960 0.304 6.968 1.00 83.44 106 HIS A O 1
ATOM 818 N N . GLN A 1 107 ? -16.006 1.431 5.043 1.00 84.19 107 GLN A N 1
ATOM 819 C CA . GLN A 1 107 ? -17.307 0.912 4.628 1.00 84.19 107 GLN A CA 1
ATOM 820 C C . GLN A 1 107 ? -17.257 -0.594 4.343 1.00 84.19 107 GLN A C 1
ATOM 822 O O . GLN A 1 107 ? -18.164 -1.322 4.759 1.00 84.19 107 GLN A O 1
ATOM 827 N N . ALA A 1 108 ? -16.188 -1.075 3.704 1.00 83.81 108 ALA A N 1
ATOM 828 C CA . ALA A 1 108 ? -15.943 -2.501 3.525 1.00 83.81 108 ALA A CA 1
ATOM 829 C C . ALA A 1 108 ? -15.808 -3.208 4.884 1.00 83.81 108 ALA A C 1
ATOM 831 O O . ALA A 1 108 ? -16.512 -4.186 5.139 1.00 83.81 108 ALA A O 1
ATOM 832 N N . ALA A 1 109 ? -15.012 -2.657 5.805 1.00 82.50 109 ALA A N 1
ATOM 833 C CA . ALA A 1 109 ? -14.831 -3.220 7.139 1.00 82.50 109 ALA A CA 1
ATOM 834 C C . ALA A 1 109 ? -16.136 -3.267 7.941 1.00 82.50 109 ALA A C 1
ATOM 836 O O . ALA A 1 109 ? -16.477 -4.305 8.512 1.00 82.50 109 ALA A O 1
ATOM 837 N N . LYS A 1 110 ? -16.924 -2.190 7.925 1.00 84.50 110 LYS A N 1
ATOM 838 C CA . LYS A 1 110 ? -18.234 -2.119 8.586 1.00 84.50 110 LYS A CA 1
ATOM 839 C C . LYS A 1 110 ? -19.220 -3.155 8.040 1.00 84.50 110 LYS A C 1
ATOM 841 O O . LYS A 1 110 ? -20.030 -3.682 8.802 1.00 84.50 110 LYS A O 1
ATOM 846 N N . THR A 1 111 ? -19.139 -3.456 6.745 1.00 87.56 111 THR A N 1
ATOM 847 C CA . THR A 1 111 ? -19.989 -4.454 6.075 1.00 87.56 111 THR A CA 1
ATOM 848 C C . THR A 1 111 ? -19.545 -5.883 6.397 1.00 87.56 111 THR A C 1
ATOM 850 O O . THR A 1 111 ? -20.384 -6.744 6.649 1.00 87.56 111 THR A O 1
ATOM 853 N N . MET A 1 112 ? -18.235 -6.133 6.466 1.00 84.44 112 MET A N 1
ATOM 854 C CA . MET A 1 112 ? -17.667 -7.450 6.789 1.00 84.44 112 MET A CA 1
ATOM 855 C C . MET A 1 112 ? -17.738 -7.794 8.283 1.00 84.44 112 MET A C 1
ATOM 857 O O . MET A 1 112 ? -17.887 -8.959 8.644 1.00 84.44 112 MET A O 1
ATOM 861 N N . THR A 1 113 ? -17.677 -6.795 9.166 1.00 85.25 113 THR A N 1
ATOM 862 C CA . THR A 1 113 ? -17.704 -6.967 10.630 1.00 85.25 113 THR A CA 1
ATOM 863 C C . THR A 1 113 ? -18.845 -7.871 11.128 1.00 85.25 113 THR A C 1
ATOM 865 O O . THR A 1 113 ? -18.551 -8.834 11.836 1.00 85.25 113 THR A O 1
ATOM 868 N N . PRO A 1 114 ? -20.133 -7.652 10.782 1.00 84.00 114 PRO A N 1
ATOM 869 C CA . PRO A 1 114 ? -21.215 -8.531 11.238 1.00 84.00 114 PRO A CA 1
ATOM 870 C C . PRO A 1 114 ? -21.087 -9.970 10.719 1.00 84.00 114 PRO A C 1
ATOM 872 O O . PRO A 1 114 ? -21.446 -10.902 11.435 1.00 84.00 114 PRO A O 1
ATOM 875 N N . VAL A 1 115 ? -20.543 -10.167 9.512 1.00 87.50 115 VAL A N 1
ATOM 876 C CA . VAL A 1 115 ? -20.300 -11.503 8.941 1.00 87.50 115 VAL A CA 1
ATOM 877 C C . VAL A 1 115 ? -19.244 -12.243 9.760 1.00 87.50 115 VAL A C 1
ATOM 879 O O . VAL A 1 115 ? -19.450 -13.395 10.131 1.00 87.50 115 VAL A O 1
ATOM 882 N N . ILE A 1 116 ? -18.156 -11.559 10.120 1.00 85.62 116 ILE A N 1
ATOM 883 C CA . ILE A 1 116 ? -17.062 -12.131 10.916 1.00 85.62 116 ILE A CA 1
ATOM 884 C C . ILE A 1 116 ? -17.516 -12.430 12.347 1.00 85.62 116 ILE A C 1
ATOM 886 O O . ILE A 1 116 ? -17.236 -13.509 12.860 1.00 85.62 116 ILE A O 1
ATOM 890 N N . ILE A 1 117 ? -18.265 -11.524 12.985 1.00 86.12 117 ILE A N 1
ATOM 891 C CA . ILE A 1 117 ? -18.809 -11.754 14.335 1.00 86.12 117 ILE A CA 1
ATOM 892 C C . ILE A 1 117 ? -19.733 -12.981 14.339 1.00 86.12 117 ILE A C 1
ATOM 894 O O . ILE A 1 117 ? -19.640 -13.812 15.247 1.00 86.12 117 ILE A O 1
ATOM 898 N N . LYS A 1 118 ? -20.583 -13.117 13.310 1.00 86.44 118 LYS A N 1
ATOM 899 C CA . LYS A 1 118 ? -21.472 -14.272 13.139 1.00 86.44 118 LYS A CA 1
ATOM 900 C C . LYS A 1 118 ? -20.683 -15.564 12.913 1.00 86.44 118 LYS A C 1
ATOM 902 O O . LYS A 1 118 ? -21.002 -16.564 13.546 1.00 86.44 118 LYS A O 1
ATOM 907 N N . ALA A 1 119 ? -19.646 -15.532 12.076 1.00 87.44 119 ALA A N 1
ATOM 908 C CA . ALA A 1 119 ? -18.776 -16.680 11.813 1.00 87.44 119 ALA A CA 1
ATOM 909 C C . ALA A 1 119 ? -17.970 -17.120 13.050 1.00 87.44 119 ALA A C 1
ATOM 911 O O . ALA A 1 119 ? -17.734 -18.305 13.246 1.00 87.44 119 ALA A O 1
ATOM 912 N N . GLN A 1 120 ? -17.582 -16.182 13.919 1.00 84.19 120 GLN A N 1
ATOM 913 C CA . GLN A 1 120 ? -16.878 -16.478 15.172 1.00 84.19 120 GLN A CA 1
ATOM 914 C C . GLN A 1 120 ? -17.812 -16.863 16.331 1.00 84.19 120 GLN A C 1
ATOM 916 O O . GLN A 1 120 ? -17.334 -17.061 17.450 1.00 84.19 120 GLN A O 1
ATOM 921 N N . HIS A 1 121 ? -19.129 -16.918 16.101 1.00 83.62 121 HIS A N 1
ATOM 922 C CA . HIS A 1 121 ? -20.147 -17.205 17.117 1.00 83.62 121 HIS A CA 1
ATOM 923 C C . HIS A 1 121 ? -20.010 -16.356 18.401 1.00 83.62 121 HIS A C 1
ATOM 925 O O . HIS A 1 121 ? -20.312 -16.814 19.504 1.00 83.62 121 HIS A O 1
ATOM 931 N N . LYS A 1 122 ? -19.554 -15.099 18.282 1.00 81.25 122 LYS A N 1
ATOM 932 C CA . LYS A 1 122 ? -19.387 -14.188 19.429 1.00 81.25 122 LYS A CA 1
ATOM 933 C C . LYS A 1 122 ? -20.595 -13.269 19.596 1.00 81.25 122 LYS A C 1
ATOM 935 O O . LYS A 1 122 ? -21.272 -12.922 18.633 1.00 81.25 122 LYS A O 1
ATOM 940 N N . LYS A 1 123 ? -20.841 -12.818 20.832 1.00 80.62 123 LYS A N 1
ATOM 941 C CA . LYS A 1 123 ? -21.871 -11.803 21.113 1.00 80.62 123 LYS A CA 1
ATOM 942 C C . LYS A 1 123 ? -21.502 -10.472 20.447 1.00 80.62 123 LYS A C 1
ATOM 944 O O . LYS A 1 123 ? -20.414 -9.943 20.688 1.00 80.62 123 LYS A O 1
ATOM 949 N N . ASP A 1 124 ? -22.430 -9.912 19.668 1.00 82.06 124 ASP A N 1
ATOM 950 C CA . ASP A 1 124 ? -22.296 -8.570 19.088 1.00 82.06 124 ASP A CA 1
ATOM 951 C C . ASP A 1 124 ? -22.410 -7.523 20.210 1.00 82.06 124 ASP A C 1
ATOM 953 O O . ASP A 1 124 ? -23.494 -7.146 20.652 1.00 82.06 124 ASP A O 1
ATOM 957 N N . SER A 1 125 ? -21.258 -7.110 20.740 1.00 84.81 125 SER A N 1
ATOM 958 C CA . SER A 1 125 ? -21.144 -6.018 21.705 1.00 84.81 125 SER A CA 1
ATOM 959 C C . SER A 1 125 ? -20.453 -4.827 21.051 1.00 84.81 125 SER A C 1
ATOM 961 O O . SER A 1 125 ? -19.508 -4.996 20.282 1.00 84.81 125 SER A O 1
ATOM 963 N N . LYS A 1 126 ? -20.857 -3.598 21.403 1.00 80.25 126 LYS A N 1
ATOM 964 C CA . LYS A 1 126 ? -20.310 -2.362 20.802 1.00 80.25 126 LYS A CA 1
ATOM 965 C C . LYS A 1 126 ? -18.776 -2.284 20.866 1.00 80.25 126 LYS A C 1
ATOM 967 O O . LYS A 1 126 ? -18.144 -1.842 19.912 1.00 80.25 126 LYS A O 1
ATOM 972 N N . LYS A 1 127 ? -18.178 -2.738 21.975 1.00 76.94 127 LYS A N 1
ATOM 973 C CA . LYS A 1 127 ? -16.719 -2.750 22.175 1.00 76.94 127 LYS A CA 1
ATOM 974 C C . LYS A 1 127 ? -16.029 -3.803 21.302 1.00 76.94 127 LYS A C 1
ATOM 976 O O . LYS A 1 127 ? -14.986 -3.516 20.723 1.00 76.94 127 LYS A O 1
ATOM 981 N N . PHE A 1 128 ? -16.615 -4.996 21.184 1.00 78.88 128 PHE A N 1
ATOM 982 C CA . PHE A 1 128 ? -16.084 -6.055 20.325 1.00 78.88 128 PHE A CA 1
ATOM 983 C C . PHE A 1 128 ? -16.204 -5.688 18.844 1.00 78.88 128 PHE A C 1
ATOM 985 O O . PHE A 1 128 ? -15.240 -5.824 18.102 1.00 78.88 128 PHE A O 1
ATOM 992 N N . ARG A 1 129 ? -17.342 -5.119 18.442 1.00 81.88 129 ARG A N 1
ATOM 993 C CA . ARG A 1 129 ? -17.599 -4.651 17.078 1.00 81.88 129 ARG A CA 1
ATOM 994 C C . ARG A 1 129 ? -16.572 -3.623 16.615 1.00 81.88 129 ARG A C 1
ATOM 996 O O . ARG A 1 129 ? -16.006 -3.786 15.546 1.00 81.88 129 ARG A O 1
ATOM 1003 N N . ALA A 1 130 ? -16.260 -2.635 17.457 1.00 78.12 130 ALA A N 1
ATOM 1004 C CA . ALA A 1 130 ? -15.230 -1.639 17.159 1.00 78.12 130 ALA A CA 1
ATOM 1005 C C . ALA A 1 130 ? -13.814 -2.242 17.043 1.00 78.12 130 ALA A C 1
ATOM 1007 O O . ALA A 1 130 ? -13.012 -1.767 16.242 1.00 78.12 130 ALA A O 1
ATOM 1008 N N . LYS A 1 131 ? -13.502 -3.291 17.821 1.00 81.19 131 LYS A N 1
ATOM 1009 C CA . LYS A 1 131 ? -12.226 -4.021 17.723 1.00 81.19 131 LYS A CA 1
ATOM 1010 C C . LYS A 1 131 ? -12.133 -4.793 16.407 1.00 81.19 131 LYS A C 1
ATOM 1012 O O . LYS A 1 131 ? -11.147 -4.642 15.696 1.00 81.19 131 LYS A O 1
ATOM 1017 N N . ILE A 1 132 ? -13.167 -5.568 16.076 1.00 82.50 132 ILE A N 1
ATOM 1018 C CA . ILE A 1 132 ? -13.221 -6.344 14.831 1.00 82.50 132 ILE A CA 1
ATOM 1019 C C . ILE A 1 132 ? -13.174 -5.416 13.621 1.00 82.50 132 ILE A C 1
ATOM 1021 O O . ILE A 1 132 ? -12.405 -5.663 12.706 1.00 82.50 132 ILE A O 1
ATOM 1025 N N . GLU A 1 133 ? -13.913 -4.310 13.630 1.00 81.44 133 GLU A N 1
ATOM 1026 C CA . GLU A 1 133 ? -13.877 -3.330 12.542 1.00 81.44 133 GLU A CA 1
ATOM 1027 C C . GLU A 1 133 ? -12.460 -2.779 12.313 1.00 81.44 133 GLU A C 1
ATOM 1029 O O . GLU A 1 133 ? -12.014 -2.682 11.171 1.00 81.44 133 GLU A O 1
ATOM 1034 N N . ALA A 1 134 ? -11.712 -2.493 13.384 1.00 77.56 134 ALA A N 1
ATOM 1035 C CA . ALA A 1 134 ? -10.317 -2.073 13.283 1.00 77.56 134 ALA A CA 1
ATOM 1036 C C . ALA A 1 134 ? -9.386 -3.171 12.738 1.00 77.56 134 ALA A C 1
ATOM 1038 O O . ALA A 1 134 ? -8.531 -2.879 11.900 1.00 77.56 134 ALA A O 1
ATOM 1039 N N . GLU A 1 135 ? -9.562 -4.420 13.176 1.00 81.69 135 GLU A N 1
ATOM 1040 C CA . GLU A 1 135 ? -8.792 -5.568 12.677 1.00 81.69 135 GLU A CA 1
ATOM 1041 C C . GLU A 1 135 ? -9.085 -5.841 11.196 1.00 81.69 135 GLU A C 1
ATOM 1043 O O . GLU A 1 135 ? -8.166 -6.078 10.416 1.00 81.69 135 GLU A O 1
ATOM 1048 N N . VAL A 1 136 ? -10.346 -5.722 10.779 1.00 84.06 136 VAL A N 1
ATOM 1049 C CA . VAL A 1 136 ? -10.764 -5.895 9.383 1.00 84.06 136 VAL A CA 1
ATOM 1050 C C . VAL A 1 136 ? -10.211 -4.786 8.496 1.00 84.06 136 VAL A C 1
ATOM 1052 O O . VAL A 1 136 ? -9.736 -5.078 7.404 1.00 84.06 136 VAL A O 1
ATOM 1055 N N . MET A 1 137 ? -10.207 -3.529 8.951 1.00 83.25 137 MET A N 1
ATOM 1056 C CA . MET A 1 137 ? -9.554 -2.445 8.206 1.00 83.25 137 MET A CA 1
ATOM 1057 C C . MET A 1 137 ? -8.065 -2.729 7.982 1.00 83.25 137 MET A C 1
ATOM 1059 O O . MET A 1 137 ? -7.569 -2.543 6.871 1.00 83.25 137 MET A O 1
ATOM 1063 N N . LEU A 1 138 ? -7.357 -3.201 9.014 1.00 82.50 138 LEU A N 1
ATOM 1064 C CA . LEU A 1 138 ? -5.943 -3.559 8.898 1.00 82.50 138 LEU A CA 1
ATOM 1065 C C . LEU A 1 138 ? -5.741 -4.736 7.937 1.00 82.50 138 LEU A C 1
ATOM 1067 O O . LEU A 1 138 ? -4.840 -4.692 7.102 1.00 82.50 138 LEU A O 1
ATOM 1071 N N . LEU A 1 139 ? -6.612 -5.744 7.999 1.00 86.19 139 LEU A N 1
ATOM 1072 C CA . LEU A 1 139 ? -6.568 -6.895 7.103 1.00 86.19 139 LEU A CA 1
ATOM 1073 C C . LEU A 1 139 ? -6.817 -6.494 5.643 1.00 86.19 139 LEU A C 1
ATOM 1075 O O . LEU A 1 139 ? -6.072 -6.925 4.770 1.00 86.19 139 LEU A O 1
ATOM 1079 N N . ILE A 1 140 ? -7.788 -5.616 5.374 1.00 86.38 140 ILE A N 1
ATOM 1080 C CA . ILE A 1 140 ? -8.037 -5.080 4.026 1.00 86.38 140 ILE A CA 1
ATOM 1081 C C . ILE A 1 140 ? -6.796 -4.347 3.502 1.00 86.38 140 ILE A C 1
ATOM 1083 O O . ILE A 1 140 ? -6.374 -4.599 2.374 1.00 86.38 140 ILE A O 1
ATOM 1087 N N . LYS A 1 141 ? -6.178 -3.476 4.314 1.00 85.44 141 LYS A N 1
ATOM 1088 C CA . LYS A 1 141 ? -4.939 -2.772 3.934 1.00 85.44 141 LYS A CA 1
ATOM 1089 C C . LYS A 1 141 ? -3.814 -3.757 3.614 1.00 85.44 141 LYS A C 1
ATOM 1091 O O . LYS A 1 141 ? -3.144 -3.608 2.598 1.00 85.44 141 LYS A O 1
ATOM 1096 N N . LEU A 1 142 ? -3.634 -4.777 4.449 1.00 86.94 142 LEU A N 1
ATOM 1097 C CA . LEU A 1 142 ? -2.580 -5.771 4.274 1.00 86.94 142 LEU A CA 1
ATOM 1098 C C . LEU A 1 142 ? -2.798 -6.608 3.008 1.00 86.94 142 LEU A C 1
ATOM 1100 O O . LEU A 1 142 ? -1.865 -6.790 2.233 1.00 86.94 142 LEU A O 1
ATOM 1104 N N . VAL A 1 143 ? -4.034 -7.029 2.736 1.00 90.31 143 VAL A N 1
ATOM 1105 C CA . VAL A 1 143 ? -4.395 -7.726 1.493 1.00 90.31 143 VAL A CA 1
ATOM 1106 C C . VAL A 1 143 ? -4.114 -6.851 0.266 1.00 90.31 143 VAL A C 1
ATOM 1108 O O . VAL A 1 143 ? -3.518 -7.330 -0.696 1.00 90.31 143 VAL A O 1
ATOM 1111 N N . LEU A 1 144 ? -4.456 -5.559 0.311 1.00 88.81 144 LEU A N 1
ATOM 1112 C CA . LEU A 1 144 ? -4.185 -4.615 -0.783 1.00 88.81 144 LEU A CA 1
ATOM 1113 C C . LEU A 1 144 ? -2.690 -4.387 -1.055 1.00 88.81 144 LEU A C 1
ATOM 1115 O O . LEU A 1 144 ? -2.348 -4.010 -2.172 1.00 88.81 144 LEU A O 1
ATOM 1119 N N . ILE A 1 145 ? -1.817 -4.611 -0.069 1.00 90.88 145 ILE A N 1
ATOM 1120 C CA . ILE A 1 145 ? -0.353 -4.546 -0.223 1.00 90.88 145 ILE A CA 1
ATOM 1121 C C . ILE A 1 145 ? 0.205 -5.880 -0.726 1.00 90.88 145 ILE A C 1
ATOM 1123 O O . ILE A 1 145 ? 1.095 -5.894 -1.576 1.00 90.88 145 ILE A O 1
ATOM 1127 N N . VAL A 1 146 ? -0.300 -7.001 -0.201 1.00 91.00 146 VAL A N 1
ATOM 1128 C CA . VAL A 1 146 ? 0.197 -8.347 -0.522 1.00 91.00 146 VAL A CA 1
ATOM 1129 C C . VAL A 1 146 ? -0.169 -8.755 -1.946 1.00 91.00 146 VAL A C 1
ATOM 1131 O O . VAL A 1 146 ? 0.668 -9.346 -2.623 1.00 91.00 146 VAL A O 1
ATOM 1134 N N . ILE A 1 147 ? -1.372 -8.417 -2.429 1.00 92.88 147 ILE A N 1
ATOM 1135 C CA . ILE A 1 147 ? -1.808 -8.786 -3.786 1.00 92.88 147 ILE A CA 1
ATOM 1136 C C . ILE A 1 147 ? -0.822 -8.271 -4.853 1.00 92.88 147 ILE A C 1
ATOM 1138 O O . ILE A 1 147 ? -0.332 -9.092 -5.626 1.00 92.88 147 ILE A O 1
ATOM 1142 N N . PRO A 1 148 ? -0.448 -6.976 -4.895 1.00 89.38 148 PRO A N 1
ATOM 1143 C CA . PRO A 1 148 ? 0.533 -6.495 -5.862 1.00 89.38 148 PRO A CA 1
ATOM 1144 C C . PRO A 1 148 ? 1.901 -7.172 -5.775 1.00 89.38 148 PRO A C 1
ATOM 1146 O O . PRO A 1 148 ? 2.535 -7.396 -6.800 1.00 89.38 148 PRO A O 1
ATOM 1149 N N . VAL A 1 149 ? 2.363 -7.521 -4.571 1.00 90.00 149 VAL A N 1
ATOM 1150 C CA . VAL A 1 149 ? 3.636 -8.238 -4.391 1.00 90.00 149 VAL A CA 1
ATOM 1151 C C . VAL A 1 149 ? 3.541 -9.655 -4.944 1.00 90.00 149 VAL A C 1
ATOM 1153 O O . VAL A 1 149 ? 4.445 -10.096 -5.647 1.00 90.00 149 VAL A O 1
ATOM 1156 N N . ALA A 1 150 ? 2.435 -10.353 -4.678 1.00 90.62 150 ALA A N 1
ATOM 1157 C CA . ALA A 1 150 ? 2.186 -11.678 -5.229 1.00 90.62 150 ALA A CA 1
ATOM 1158 C C . ALA A 1 150 ? 2.102 -11.639 -6.762 1.00 90.62 150 ALA A C 1
ATOM 1160 O O . ALA A 1 150 ? 2.677 -12.495 -7.426 1.00 90.62 150 ALA A O 1
ATOM 1161 N N . LEU A 1 151 ? 1.459 -10.616 -7.334 1.00 89.38 151 LEU A N 1
ATOM 1162 C CA . LEU A 1 151 ? 1.417 -10.406 -8.784 1.00 89.38 151 LEU A CA 1
ATOM 1163 C C . LEU A 1 151 ? 2.800 -10.064 -9.355 1.00 89.38 151 LEU A C 1
ATOM 1165 O O . LEU A 1 151 ? 3.165 -10.583 -10.407 1.00 89.38 151 LEU A O 1
ATOM 1169 N N . ALA A 1 152 ? 3.601 -9.253 -8.662 1.00 87.94 152 ALA A N 1
ATOM 1170 C CA . ALA A 1 152 ? 4.984 -8.992 -9.056 1.00 87.94 152 ALA A CA 1
ATOM 1171 C C . ALA A 1 152 ? 5.835 -10.275 -9.015 1.00 87.94 152 ALA A C 1
ATOM 1173 O O . ALA A 1 152 ? 6.607 -10.512 -9.938 1.00 87.94 152 ALA A O 1
ATOM 1174 N N . ALA A 1 153 ? 5.648 -11.148 -8.022 1.00 88.00 153 ALA A N 1
ATOM 1175 C CA . ALA A 1 153 ? 6.287 -12.466 -7.981 1.00 88.00 153 ALA A CA 1
ATOM 1176 C C . ALA A 1 153 ? 5.781 -13.398 -9.098 1.00 88.00 153 ALA A C 1
ATOM 1178 O O . ALA A 1 153 ? 6.556 -14.128 -9.708 1.00 88.00 153 ALA A O 1
ATOM 1179 N N . GLY A 1 154 ? 4.492 -13.323 -9.431 1.00 86.31 154 GLY A N 1
ATOM 1180 C CA . GLY A 1 154 ? 3.901 -14.050 -10.554 1.00 86.31 154 GLY A CA 1
ATOM 1181 C C . GLY A 1 154 ? 4.429 -13.613 -11.922 1.00 86.31 154 GLY A C 1
ATOM 1182 O O . GLY A 1 154 ? 4.321 -14.385 -12.869 1.00 86.31 154 GLY A O 1
ATOM 1183 N N . SER A 1 155 ? 5.057 -12.433 -12.037 1.00 82.50 155 SER A N 1
ATOM 1184 C CA . SER A 1 155 ? 5.622 -11.960 -13.312 1.00 82.50 155 SER A CA 1
ATOM 1185 C C . SER A 1 155 ? 6.710 -12.886 -13.864 1.00 82.50 155 SER A C 1
ATOM 1187 O O . SER A 1 155 ? 6.907 -12.943 -15.074 1.00 82.50 155 SER A O 1
ATOM 1189 N N . GLY A 1 156 ? 7.356 -13.676 -12.996 1.00 79.44 156 GLY A N 1
ATOM 1190 C CA . GLY A 1 156 ? 8.312 -14.706 -13.397 1.00 79.44 156 GLY A CA 1
ATOM 1191 C C . GLY A 1 156 ? 7.711 -15.807 -14.279 1.00 79.44 156 GLY A C 1
ATOM 1192 O O . GLY A 1 156 ? 8.448 -16.462 -15.006 1.00 79.44 156 GLY A O 1
ATOM 1193 N N . LEU A 1 157 ? 6.387 -15.991 -14.238 1.00 81.88 157 LEU A N 1
ATOM 1194 C CA . LEU A 1 157 ? 5.657 -16.982 -15.035 1.00 81.88 157 LEU A CA 1
ATOM 1195 C C . LEU A 1 157 ? 5.307 -16.485 -16.446 1.00 81.88 157 LEU A C 1
ATOM 1197 O O . LEU A 1 157 ? 4.792 -17.260 -17.247 1.00 81.88 157 LEU A O 1
ATOM 1201 N N . LEU A 1 158 ? 5.537 -15.204 -16.752 1.00 77.31 158 LEU A N 1
ATOM 1202 C CA . LEU A 1 158 ? 5.273 -14.654 -18.079 1.00 77.31 158 LEU A CA 1
ATOM 1203 C C . LEU A 1 158 ? 6.383 -15.069 -19.050 1.00 77.31 158 LEU A C 1
ATOM 1205 O O . LEU A 1 158 ? 7.560 -14.825 -18.787 1.00 77.31 158 LEU A O 1
ATOM 1209 N N . GLU A 1 159 ? 5.998 -15.633 -20.197 1.00 67.25 159 GLU A N 1
ATOM 1210 C CA . GLU A 1 159 ? 6.930 -16.014 -21.271 1.00 67.25 159 GLU A CA 1
ATOM 1211 C C . GLU A 1 159 ? 7.644 -14.796 -21.883 1.00 67.25 159 GLU A C 1
ATOM 1213 O O . GLU A 1 159 ? 8.801 -14.885 -22.284 1.00 67.25 159 GLU A O 1
ATOM 1218 N N . GLN A 1 160 ? 6.981 -13.633 -21.900 1.00 66.31 160 GLN A N 1
ATOM 1219 C CA . GLN A 1 160 ? 7.560 -12.354 -22.316 1.00 66.31 160 GLN A CA 1
ATOM 1220 C C . GLN A 1 160 ? 7.608 -11.384 -21.135 1.00 66.31 160 GLN A C 1
ATOM 1222 O O . GLN A 1 160 ? 6.653 -10.653 -20.857 1.00 66.31 160 GLN A O 1
ATOM 1227 N N . GLN A 1 161 ? 8.741 -11.371 -20.437 1.00 64.94 161 GLN A N 1
ATOM 1228 C CA . GLN A 1 161 ? 8.989 -10.418 -19.360 1.00 64.94 161 GLN A CA 1
ATOM 1229 C C . GLN A 1 161 ? 9.372 -9.055 -19.945 1.00 64.94 161 GLN A C 1
ATOM 1231 O O . GLN A 1 161 ? 10.442 -8.888 -20.523 1.00 64.94 161 GLN A O 1
ATOM 1236 N N . SER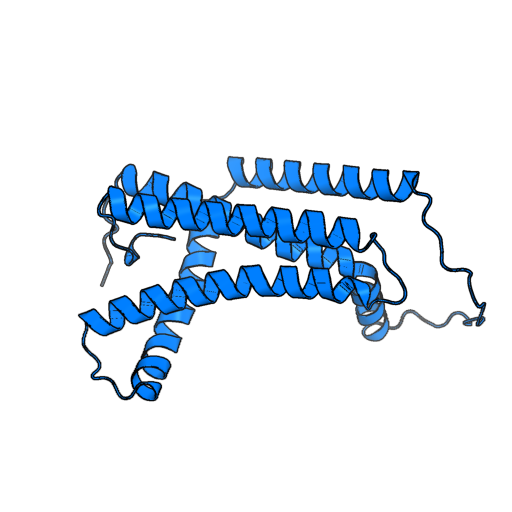 A 1 162 ? 8.502 -8.060 -19.762 1.00 63.94 162 SER A N 1
ATOM 1237 C CA . SER A 1 162 ? 8.783 -6.658 -20.112 1.00 63.94 162 SER A CA 1
ATOM 1238 C C . SER A 1 162 ? 9.891 -6.048 -19.240 1.00 63.94 162 SER A C 1
ATOM 1240 O O . SER A 1 162 ? 10.605 -5.139 -19.661 1.00 63.94 162 SER A O 1
ATOM 1242 N N . VAL A 1 163 ? 10.040 -6.562 -18.017 1.00 68.38 163 VAL A N 1
ATOM 1243 C CA . VAL A 1 163 ? 11.009 -6.136 -17.007 1.00 68.38 163 VAL A CA 1
ATOM 1244 C C . VAL A 1 163 ? 11.571 -7.383 -16.330 1.00 68.38 163 VAL A C 1
ATOM 1246 O O . VAL A 1 163 ? 10.821 -8.303 -16.016 1.00 68.38 163 VAL A O 1
ATOM 1249 N N . SER A 1 164 ? 12.881 -7.401 -16.063 1.00 78.06 164 SER A N 1
ATOM 1250 C CA . SER A 1 164 ? 13.533 -8.503 -15.344 1.00 78.06 164 SER A CA 1
ATOM 1251 C C . SER A 1 164 ? 12.827 -8.810 -14.020 1.00 78.06 164 SER A C 1
ATOM 1253 O O . SER A 1 164 ? 12.590 -7.906 -13.212 1.00 78.06 164 SER A O 1
ATOM 1255 N N . TYR A 1 165 ? 12.571 -10.094 -13.762 1.00 79.56 165 TYR A N 1
ATOM 1256 C CA . TYR A 1 165 ? 11.979 -10.597 -12.520 1.00 79.56 165 TYR A CA 1
ATOM 1257 C C . TYR A 1 165 ? 12.610 -10.012 -11.241 1.00 79.56 165 TYR A C 1
ATOM 1259 O O . TYR A 1 165 ? 11.906 -9.613 -10.311 1.00 79.56 165 TYR A O 1
ATOM 1267 N N . THR A 1 166 ? 13.939 -9.886 -11.204 1.00 74.88 166 THR A N 1
ATOM 1268 C CA . THR A 1 166 ? 14.656 -9.315 -10.054 1.00 74.88 166 THR A CA 1
ATOM 1269 C C . THR A 1 166 ? 14.250 -7.863 -9.799 1.00 74.88 166 THR A C 1
ATOM 1271 O O . THR A 1 166 ? 14.008 -7.470 -8.659 1.00 74.88 166 THR A O 1
ATOM 1274 N N . ILE A 1 167 ? 14.121 -7.064 -10.860 1.00 76.06 167 ILE A N 1
ATOM 1275 C CA . ILE A 1 167 ? 13.700 -5.661 -10.770 1.00 76.06 167 ILE A CA 1
ATOM 1276 C C . ILE A 1 167 ? 12.225 -5.585 -10.356 1.00 76.06 167 ILE A C 1
ATOM 1278 O O . ILE A 1 167 ? 11.878 -4.790 -9.481 1.00 76.06 167 ILE A O 1
ATOM 1282 N N . ALA A 1 168 ? 11.372 -6.446 -10.926 1.00 83.31 168 ALA A N 1
ATOM 1283 C CA . ALA A 1 168 ? 9.957 -6.552 -10.572 1.00 83.31 168 ALA A CA 1
ATOM 1284 C C . ALA A 1 168 ? 9.757 -6.751 -9.063 1.00 83.31 168 ALA A C 1
ATOM 1286 O O . ALA A 1 168 ? 8.968 -6.026 -8.445 1.00 83.31 168 ALA A O 1
ATOM 1287 N N . LEU A 1 169 ? 10.521 -7.670 -8.465 1.00 86.00 169 LEU A N 1
ATOM 1288 C CA . LEU A 1 169 ? 10.478 -7.956 -7.034 1.00 86.00 169 LEU A CA 1
ATOM 1289 C C . LEU A 1 169 ? 11.109 -6.872 -6.163 1.00 86.00 169 LEU A C 1
ATOM 1291 O O . LEU A 1 169 ? 10.533 -6.540 -5.129 1.00 86.00 169 LEU A O 1
ATOM 1295 N N . ILE A 1 170 ? 12.261 -6.312 -6.544 1.00 80.81 170 ILE A N 1
ATOM 1296 C CA . ILE A 1 170 ? 12.915 -5.260 -5.747 1.00 80.81 170 ILE A CA 1
ATOM 1297 C C . ILE A 1 170 ? 12.013 -4.028 -5.658 1.00 80.81 170 ILE A C 1
ATOM 1299 O O . ILE A 1 170 ? 11.794 -3.504 -4.566 1.00 80.81 170 ILE A O 1
ATOM 1303 N N . VAL A 1 171 ? 11.449 -3.587 -6.784 1.00 79.88 171 VAL A N 1
ATOM 1304 C CA . VAL A 1 171 ? 10.558 -2.420 -6.815 1.00 79.88 171 VAL A CA 1
ATOM 1305 C C . VAL A 1 171 ? 9.238 -2.739 -6.109 1.00 79.88 171 VAL A C 1
ATOM 1307 O O . VAL A 1 171 ? 8.824 -1.992 -5.222 1.00 79.88 171 VAL A O 1
ATOM 1310 N N . GLY A 1 172 ? 8.602 -3.871 -6.428 1.00 86.31 172 GLY A N 1
ATOM 1311 C CA . GLY A 1 172 ? 7.327 -4.268 -5.821 1.00 86.31 172 GLY A CA 1
ATOM 1312 C C . GLY A 1 172 ? 7.424 -4.492 -4.309 1.00 86.31 172 GLY A C 1
ATOM 1313 O O . GLY A 1 172 ? 6.594 -3.987 -3.550 1.00 86.31 172 GLY A O 1
ATOM 1314 N N . GLY A 1 173 ? 8.463 -5.200 -3.863 1.00 84.88 173 GLY A N 1
ATOM 1315 C CA . GLY A 1 173 ? 8.753 -5.460 -2.455 1.00 84.88 173 GLY A CA 1
ATOM 1316 C C . GLY A 1 173 ? 9.205 -4.208 -1.706 1.00 84.88 173 GLY A C 1
ATOM 1317 O O . GLY A 1 173 ? 8.739 -3.961 -0.597 1.00 84.88 173 GLY A O 1
ATOM 1318 N N . GLY A 1 174 ? 10.035 -3.364 -2.325 1.00 84.00 174 GLY A N 1
ATOM 1319 C CA . GLY A 1 174 ? 10.445 -2.081 -1.754 1.00 84.00 174 GLY A CA 1
ATOM 1320 C C . GLY A 1 174 ? 9.246 -1.175 -1.471 1.00 84.00 174 GLY A C 1
ATOM 1321 O O . GLY A 1 174 ? 9.078 -0.702 -0.346 1.00 84.00 174 GLY A O 1
ATOM 1322 N N . LEU A 1 175 ? 8.358 -0.996 -2.453 1.00 87.69 175 LEU A N 1
ATOM 1323 C CA . LEU A 1 175 ? 7.123 -0.223 -2.288 1.00 87.69 175 LEU A CA 1
ATOM 1324 C C . LEU A 1 175 ? 6.198 -0.822 -1.215 1.00 87.69 175 LEU A C 1
ATOM 1326 O O . LEU A 1 175 ? 5.598 -0.072 -0.443 1.00 87.69 175 LEU A O 1
ATOM 1330 N N . ALA A 1 176 ? 6.122 -2.154 -1.120 1.00 89.38 176 ALA A N 1
ATOM 1331 C CA . ALA A 1 176 ? 5.370 -2.837 -0.069 1.00 89.38 176 ALA A CA 1
ATOM 1332 C C . ALA A 1 176 ? 5.928 -2.530 1.325 1.00 89.38 176 ALA A C 1
ATOM 1334 O O . ALA A 1 176 ? 5.172 -2.156 2.223 1.00 89.38 176 ALA A O 1
ATOM 1335 N N . CYS A 1 177 ? 7.250 -2.628 1.496 1.00 88.44 177 CYS A N 1
ATOM 1336 C CA . CYS A 1 177 ? 7.933 -2.298 2.744 1.00 88.44 177 CYS A CA 1
ATOM 1337 C C . CYS A 1 177 ? 7.657 -0.853 3.162 1.00 88.44 177 CYS A C 1
ATOM 1339 O O . CYS A 1 177 ? 7.321 -0.608 4.322 1.00 88.44 177 CYS A O 1
ATOM 1341 N N . PHE A 1 178 ? 7.722 0.098 2.225 1.00 87.75 178 PHE A N 1
ATOM 1342 C CA . PHE A 1 178 ? 7.363 1.485 2.509 1.00 87.75 178 PHE A CA 1
ATOM 1343 C C . PHE A 1 178 ? 5.889 1.628 2.902 1.00 87.75 178 PHE A C 1
ATOM 1345 O O . PHE A 1 178 ? 5.606 2.277 3.904 1.00 87.75 178 PHE A O 1
ATOM 1352 N N . SER A 1 179 ? 4.949 0.994 2.195 1.00 89.19 179 SER A N 1
ATOM 1353 C CA . SER A 1 179 ? 3.525 1.060 2.555 1.00 89.19 179 SER A CA 1
ATOM 1354 C C . SER A 1 179 ? 3.257 0.516 3.968 1.00 89.19 179 SER A C 1
ATOM 1356 O O . SER A 1 179 ? 2.625 1.192 4.786 1.00 89.19 179 SER A O 1
ATOM 1358 N N . VAL A 1 180 ? 3.817 -0.655 4.301 1.00 88.94 180 VAL A N 1
ATOM 1359 C CA . VAL A 1 180 ? 3.702 -1.268 5.635 1.00 88.94 180 VAL A CA 1
ATOM 1360 C C . VAL A 1 180 ? 4.324 -0.381 6.707 1.00 88.94 180 VAL A C 1
ATOM 1362 O O . VAL A 1 180 ? 3.691 -0.149 7.735 1.00 88.94 180 VAL A O 1
ATOM 1365 N N . LEU A 1 181 ? 5.528 0.149 6.473 1.00 89.06 181 LEU A N 1
ATOM 1366 C CA . LEU A 1 181 ? 6.214 1.028 7.421 1.00 89.06 181 LEU A CA 1
ATOM 1367 C C . LEU A 1 181 ? 5.388 2.286 7.714 1.00 89.06 181 LEU A C 1
ATOM 1369 O O . LEU A 1 181 ? 5.231 2.668 8.870 1.00 89.06 181 LEU A O 1
ATOM 1373 N N . GLN A 1 182 ? 4.817 2.908 6.683 1.00 87.62 182 GLN A N 1
ATOM 1374 C CA . GLN A 1 182 ? 4.000 4.114 6.823 1.00 87.62 182 GLN A CA 1
ATOM 1375 C C . GLN A 1 182 ? 2.709 3.839 7.610 1.00 87.62 182 GLN A C 1
ATOM 1377 O O . GLN A 1 182 ? 2.376 4.589 8.532 1.00 87.62 182 GLN A O 1
ATOM 1382 N N . PHE A 1 183 ? 2.020 2.727 7.333 1.00 86.94 183 PHE A N 1
ATOM 1383 C CA . PHE A 1 183 ? 0.871 2.318 8.144 1.00 86.94 183 PHE A CA 1
ATOM 1384 C C . PHE A 1 183 ? 1.282 1.969 9.580 1.00 86.94 183 PHE A C 1
ATOM 1386 O O . PHE A 1 183 ? 0.615 2.400 10.519 1.00 86.94 183 PHE A O 1
ATOM 1393 N N . ALA A 1 184 ? 2.398 1.270 9.787 1.00 87.12 184 ALA A N 1
ATOM 1394 C CA . ALA A 1 184 ? 2.906 0.962 11.122 1.00 87.12 184 ALA A CA 1
ATOM 1395 C C . ALA A 1 184 ? 3.197 2.238 11.927 1.00 87.12 184 ALA A C 1
ATOM 1397 O O . ALA A 1 184 ? 2.789 2.331 13.085 1.00 87.12 184 ALA A O 1
ATOM 1398 N N . ILE A 1 185 ? 3.809 3.253 11.306 1.00 87.06 185 ILE A N 1
ATOM 1399 C CA . ILE A 1 185 ? 4.029 4.565 11.929 1.00 87.06 185 ILE A CA 1
ATOM 1400 C C . ILE A 1 185 ? 2.692 5.233 12.268 1.00 87.06 185 ILE A C 1
ATOM 1402 O O . ILE A 1 185 ? 2.534 5.736 13.378 1.00 87.06 185 ILE A O 1
ATOM 1406 N N . GLN A 1 186 ? 1.701 5.203 11.371 1.00 87.69 186 GLN A N 1
ATOM 1407 C CA . GLN A 1 186 ? 0.367 5.739 11.654 1.00 87.69 186 GLN A CA 1
ATOM 1408 C C . GLN A 1 186 ? -0.276 5.076 12.885 1.00 87.69 186 GLN A C 1
ATOM 1410 O O . GLN A 1 186 ? -0.774 5.780 13.769 1.00 87.69 186 GLN A O 1
ATOM 1415 N N . TYR A 1 187 ? -0.273 3.742 12.959 1.00 84.50 187 TYR A N 1
ATOM 1416 C CA . TYR A 1 187 ? -0.842 3.005 14.093 1.00 84.50 187 TYR A CA 1
ATOM 1417 C C . TYR A 1 187 ? -0.028 3.215 15.379 1.00 84.50 187 TYR A C 1
ATOM 1419 O O . TYR A 1 187 ? -0.614 3.383 16.450 1.00 84.50 187 TYR A O 1
ATOM 1427 N N . GLY A 1 188 ? 1.302 3.290 15.280 1.00 84.44 188 GLY A N 1
ATOM 1428 C CA . GLY A 1 188 ? 2.188 3.611 16.400 1.00 84.44 188 GLY A CA 1
ATOM 1429 C C . GLY A 1 188 ? 1.920 5.006 16.967 1.00 84.44 188 GLY A C 1
ATOM 1430 O O . GLY A 1 188 ? 1.713 5.161 18.170 1.00 84.44 188 GLY A O 1
ATOM 1431 N N . LEU A 1 189 ? 1.815 6.017 16.099 1.00 84.50 189 LEU A N 1
ATOM 1432 C CA . LEU A 1 189 ? 1.445 7.381 16.483 1.00 84.50 189 LEU A CA 1
ATOM 1433 C C . LEU A 1 189 ? 0.052 7.438 17.107 1.00 84.50 189 LEU A C 1
ATOM 1435 O O . LEU A 1 189 ? -0.157 8.182 18.062 1.00 84.50 189 LEU A O 1
ATOM 1439 N N . ALA A 1 190 ? -0.898 6.647 16.609 1.00 83.62 190 ALA A N 1
ATOM 1440 C CA . ALA A 1 190 ? -2.224 6.573 17.206 1.00 83.62 190 ALA A CA 1
ATOM 1441 C C . ALA A 1 190 ? -2.194 6.016 18.636 1.00 83.62 190 ALA A C 1
ATOM 1443 O O . ALA A 1 190 ? -2.888 6.547 19.505 1.00 83.62 190 ALA A O 1
ATOM 1444 N N . GLY A 1 191 ? -1.361 4.999 18.884 1.00 81.19 191 GLY A N 1
ATOM 1445 C CA . GLY A 1 191 ? -1.128 4.442 20.215 1.00 81.19 191 GLY A CA 1
ATOM 1446 C C . GLY A 1 191 ? -0.488 5.452 21.169 1.00 81.19 191 GLY A C 1
ATOM 1447 O O . GLY A 1 191 ? -1.019 5.682 22.253 1.00 81.19 191 GLY A O 1
ATOM 1448 N N . ILE A 1 192 ? 0.598 6.107 20.742 1.00 85.88 192 ILE A N 1
ATOM 1449 C CA . ILE A 1 192 ? 1.351 7.077 21.560 1.00 85.88 192 ILE A CA 1
ATOM 1450 C C . ILE A 1 192 ? 0.523 8.338 21.853 1.00 85.88 192 ILE A C 1
ATOM 1452 O O . ILE A 1 192 ? 0.573 8.884 22.951 1.00 85.88 192 ILE A O 1
ATOM 1456 N N . LEU A 1 193 ? -0.250 8.821 20.877 1.00 82.81 193 LEU A N 1
ATOM 1457 C CA . LEU A 1 193 ? -1.012 10.070 20.988 1.00 82.81 193 LEU A CA 1
ATOM 1458 C C . LEU A 1 193 ? -2.456 9.863 21.473 1.00 82.81 193 LEU A C 1
ATOM 1460 O O . LEU A 1 193 ? -3.224 10.827 21.482 1.00 82.81 193 LEU A O 1
ATOM 1464 N N . HIS A 1 194 ? -2.826 8.636 21.861 1.00 80.75 194 HIS A N 1
ATOM 1465 C CA . HIS A 1 194 ? -4.178 8.243 22.279 1.00 80.75 194 HIS A CA 1
ATOM 1466 C C . HIS A 1 194 ? -5.279 8.661 21.284 1.00 80.75 194 HIS A C 1
ATOM 1468 O O . HIS A 1 194 ? -6.371 9.091 21.667 1.00 80.75 194 HIS A O 1
ATOM 1474 N N . ILE A 1 195 ? -5.002 8.539 19.984 1.00 78.62 195 ILE A N 1
ATOM 1475 C CA . ILE A 1 195 ? -5.963 8.852 18.922 1.00 78.62 195 ILE A CA 1
ATOM 1476 C C . ILE A 1 195 ? -6.915 7.664 18.765 1.00 78.62 195 ILE A C 1
ATOM 1478 O O . ILE A 1 195 ? -6.492 6.509 18.704 1.00 78.62 195 ILE A O 1
ATOM 1482 N N . LYS A 1 196 ? -8.223 7.927 18.674 1.00 76.44 196 LYS A N 1
ATOM 1483 C CA . LYS A 1 196 ? -9.199 6.857 18.439 1.00 76.44 196 LYS A CA 1
ATOM 1484 C C . LYS A 1 196 ? -9.005 6.318 17.021 1.00 76.44 196 LYS A C 1
ATOM 1486 O O . LYS A 1 196 ? -8.968 7.090 16.070 1.00 76.44 196 LYS A O 1
ATOM 1491 N N . LEU A 1 197 ? -8.961 4.994 16.869 1.00 70.38 197 LEU A N 1
ATOM 1492 C CA . LEU A 1 197 ? -8.739 4.334 15.571 1.00 70.38 197 LEU A CA 1
ATOM 1493 C C . LEU A 1 197 ? -9.752 4.753 14.493 1.00 70.38 197 LEU A C 1
ATOM 1495 O O . LEU A 1 197 ? -9.411 4.807 13.321 1.00 70.38 197 LEU A O 1
ATOM 1499 N N . LYS A 1 198 ? -10.975 5.117 14.896 1.00 67.69 198 LYS A N 1
ATOM 1500 C CA . LYS A 1 198 ? -12.017 5.652 14.005 1.00 67.69 198 LYS A CA 1
ATOM 1501 C C . LYS A 1 198 ? -11.671 6.998 13.345 1.00 67.69 198 LYS A C 1
ATOM 1503 O O . LYS A 1 198 ? -12.306 7.367 12.365 1.00 67.69 198 LYS A O 1
ATOM 1508 N N . ASP A 1 199 ? -10.717 7.743 13.904 1.00 72.00 199 ASP A N 1
ATOM 1509 C CA . ASP A 1 199 ? -10.314 9.067 13.414 1.00 72.00 199 ASP A CA 1
ATOM 1510 C C . ASP A 1 199 ? -9.099 8.980 12.464 1.00 72.00 199 ASP A C 1
ATOM 1512 O O . ASP A 1 199 ? -8.702 9.986 11.857 1.00 72.00 199 ASP A O 1
ATOM 1516 N N . LEU A 1 200 ? -8.527 7.777 12.330 1.00 72.69 200 LEU A N 1
ATOM 1517 C CA . LEU A 1 200 ? -7.454 7.456 11.398 1.00 72.69 200 LEU A CA 1
ATOM 1518 C C . LEU A 1 200 ? -8.010 7.179 10.004 1.00 72.69 200 LEU A C 1
ATOM 1520 O O . LEU A 1 200 ? -9.131 6.684 9.855 1.00 72.69 200 LEU A O 1
ATOM 1524 N N . TRP A 1 201 ? -7.205 7.484 8.988 1.00 69.00 201 TRP A N 1
ATOM 1525 C CA . TRP A 1 201 ? -7.475 7.079 7.617 1.00 69.00 201 TRP A CA 1
ATOM 1526 C C . TRP A 1 201 ? -6.406 6.187 7.006 1.00 69.00 201 TRP A C 1
ATOM 1528 O O . TRP A 1 201 ? -5.215 6.526 7.072 1.00 69.00 201 TRP A O 1
#

Sequence (201 aa):
MDQKTEPRSKKTAVANFFGGLGYLFCFLQWFWVVALYFSVVQSVILFVAPTADSPVEHSTAPALEIPSTVSMIILAITIVVMVIVTIYVLIKMPIGIAKASNKAVHQAAKTMTPVIIKAQHKKDSKKFRAKIEAEVMLLIKLVLIVIPVALAAGSGLLEQQSVSYTIALIVGGGLACFSVLQFAIQYGLAGILHIKLKDLW

Mean predicted aligned error: 12.24 Å